Protein AF-A0A433QZR4-F1 (afdb_monomer_lite)

pLDDT: mean 71.58, std 16.4, range [35.5, 96.38]

Sequence (355 aa):
MENLYCKAHRLQKEVLQNPQLTHIELLRKLEPYVAKSYGQVLNQRLTLKDRFCTVTNDLYRRRNTSVPISSINTKEMLRILKVDIYPFIADHNRQHALERFQVLRRNIQAENEALVRRLHGEWVLNKRWDMSIQTPEVEKKLLKDLFSDELPHTSLEFINSRYLTREHFNTLAFQGRRHHLTSVDLHGAQAFNNSGFKALHKACGIALEYLSCCPQLTLVANVKKSSWIKSAASLKVTPSQEIQLHAPLLERLDLPDCPILRHLQLDTARLIEVILTNDSGLNTLDIALLLIQPSLKQVDLRGCDSVSPAWIHAIHLPLSSLDLSFQYIGDEGAKGCCKRSQSQQNSHLIRSAVK

Foldseek 3Di:
DVLVVVLVVVLVVVCVVCVPQDPLNSCCVRPVLLSVLLVVCVPPPDDPVVSCCSSCVVVLDDDDDPDRPDPPPPLVVCVVVPDDDVVDDDDDDCPPVVVVVVVVVVVVVVVVVVVVCVVVVNDAPPPADACPPPDPVRLVVVLVVVLVDLRAYQEAHYAQAAPQELVSLVRPSNLNRLQNHAYYANENRPRYEQSNVQSNCVRNLQRHAYDEDYQRYQCAPRQQPSQRYQEYEDHAHDLPQEHAHDHQNHQYYYHEPNCNHAYYHYNYLRHAEYHYALHCRYAQVRVLVVLVRANYAYYHHHNNARHALLCLQVRPHNHQAYEHENYAHPPNNVVSVVVVCVVDPCVPHYDYDHD

Structure (mmCIF, N/CA/C/O backbone):
data_AF-A0A433QZR4-F1
#
_entry.id   AF-A0A433QZR4-F1
#
loop_
_atom_site.group_PDB
_atom_site.id
_atom_site.type_symbol
_atom_site.label_atom_id
_atom_site.label_alt_id
_atom_site.label_comp_id
_atom_site.label_asym_id
_atom_site.label_entity_id
_atom_site.label_seq_id
_atom_site.pdbx_PDB_ins_code
_atom_site.Cartn_x
_atom_site.Cartn_y
_atom_site.Cartn_z
_atom_site.occupancy
_atom_site.B_iso_or_equiv
_atom_site.auth_seq_id
_atom_site.auth_comp_id
_atom_site.auth_asym_id
_atom_site.auth_atom_id
_atom_site.pdbx_PDB_model_num
ATOM 1 N N . MET A 1 1 ? -7.423 -15.116 26.746 1.00 39.69 1 MET A N 1
ATOM 2 C CA . MET A 1 1 ? -7.392 -14.017 25.753 1.00 39.69 1 MET A CA 1
ATOM 3 C C . MET A 1 1 ? -7.680 -14.542 24.351 1.00 39.69 1 MET A C 1
ATOM 5 O O . MET A 1 1 ? -8.648 -14.097 23.758 1.00 39.69 1 MET A O 1
ATOM 9 N N . GLU A 1 2 ? -6.948 -15.547 23.869 1.00 35.50 2 GLU A N 1
ATOM 10 C CA . GLU A 1 2 ? -7.119 -16.137 22.526 1.00 35.50 2 GLU A CA 1
ATOM 11 C C . GLU A 1 2 ? -8.546 -16.638 22.225 1.00 35.50 2 GLU A C 1
ATOM 13 O O . GLU A 1 2 ? -9.138 -16.265 21.221 1.00 35.50 2 GLU A O 1
ATOM 18 N N . ASN A 1 3 ? -9.174 -17.358 23.160 1.00 46.91 3 ASN A N 1
ATOM 19 C CA . ASN A 1 3 ? -10.559 -17.832 23.005 1.00 46.91 3 ASN A CA 1
ATOM 20 C C . ASN A 1 3 ? -11.582 -16.676 22.869 1.00 46.91 3 ASN A C 1
ATOM 22 O O . ASN A 1 3 ? -12.533 -16.753 22.097 1.00 46.91 3 ASN A O 1
ATOM 26 N N . LEU A 1 4 ? -11.356 -15.566 23.579 1.00 48.31 4 LEU A N 1
ATOM 27 C CA . LEU A 1 4 ? -12.188 -14.359 23.490 1.00 48.31 4 LEU A CA 1
ATOM 28 C C . LEU A 1 4 ? -12.024 -13.668 22.131 1.00 48.31 4 LEU A C 1
ATOM 30 O O . LEU A 1 4 ? -13.018 -13.274 21.528 1.00 48.31 4 LEU A O 1
ATOM 34 N N . TYR A 1 5 ? -10.793 -13.591 21.625 1.00 47.12 5 TYR A N 1
ATOM 35 C CA . TYR A 1 5 ? -10.501 -13.056 20.297 1.00 47.12 5 TYR A CA 1
ATOM 36 C C . TYR A 1 5 ? -11.131 -13.908 19.184 1.00 47.12 5 TYR A C 1
ATOM 38 O O . TYR A 1 5 ? -11.815 -13.376 18.315 1.00 47.12 5 TYR A O 1
ATOM 46 N N . CYS A 1 6 ? -11.011 -15.240 19.250 1.00 53.19 6 CYS A N 1
ATOM 47 C CA . CYS A 1 6 ? -11.650 -16.141 18.287 1.00 53.19 6 CYS A CA 1
ATOM 48 C C . CYS A 1 6 ? -13.181 -16.013 18.289 1.00 53.19 6 CYS A C 1
ATOM 50 O O . CYS A 1 6 ? -13.803 -16.053 17.226 1.00 53.19 6 CYS A O 1
ATOM 52 N N . LYS A 1 7 ? -13.796 -15.838 19.467 1.00 60.03 7 LYS A N 1
ATOM 53 C CA . LYS A 1 7 ? -15.242 -15.597 19.592 1.00 60.03 7 LYS A CA 1
ATOM 54 C C . LYS A 1 7 ? -15.646 -14.247 19.003 1.00 60.03 7 LYS A C 1
ATOM 56 O O . LYS A 1 7 ? -16.618 -14.199 18.256 1.00 60.03 7 LYS A O 1
ATOM 61 N N . ALA A 1 8 ? -14.882 -13.187 19.269 1.00 57.84 8 ALA A N 1
ATOM 62 C CA . ALA A 1 8 ? -15.119 -11.861 18.697 1.00 57.84 8 ALA A CA 1
ATOM 63 C C . ALA A 1 8 ? -14.996 -11.866 17.163 1.00 57.84 8 ALA A C 1
ATOM 65 O O . ALA A 1 8 ? -15.879 -11.367 16.471 1.00 57.84 8 ALA A O 1
ATOM 66 N N . HIS A 1 9 ? -13.965 -12.519 16.624 1.00 58.84 9 HIS A N 1
ATOM 67 C CA . HIS A 1 9 ? -13.762 -12.655 15.181 1.00 58.84 9 HIS A CA 1
ATOM 68 C C . HIS A 1 9 ? -14.876 -13.481 14.507 1.00 58.84 9 HIS A C 1
ATOM 70 O O . HIS A 1 9 ? -15.359 -13.130 13.431 1.00 58.84 9 HIS A O 1
ATOM 76 N N . ARG A 1 10 ? -15.339 -14.572 15.141 1.00 66.94 10 ARG A N 1
ATOM 77 C CA . ARG A 1 10 ? -16.503 -15.341 14.655 1.00 66.94 10 ARG A CA 1
ATOM 78 C C . ARG A 1 10 ? -17.786 -14.510 14.676 1.00 66.94 10 ARG A C 1
ATOM 80 O O . ARG A 1 10 ? -18.541 -14.566 13.713 1.00 66.94 10 ARG A O 1
ATOM 87 N N . LEU A 1 11 ? -18.004 -13.727 15.734 1.00 70.19 11 LEU A N 1
ATOM 88 C CA . LEU A 1 11 ? -19.156 -12.833 15.860 1.00 70.19 11 LEU A CA 1
ATOM 89 C C . LEU A 1 11 ? -19.155 -11.769 14.754 1.00 70.19 11 LEU A C 1
ATOM 91 O O . LEU A 1 11 ? -20.170 -11.584 14.092 1.00 70.19 11 LEU A O 1
ATOM 95 N N . GLN A 1 12 ? -18.007 -11.139 14.492 1.00 65.25 12 GLN A N 1
ATOM 96 C CA . GLN A 1 12 ? -17.860 -10.160 13.414 1.00 65.25 12 GLN A CA 1
ATOM 97 C C . GLN A 1 12 ? -18.183 -10.768 12.042 1.00 65.25 12 GLN A C 1
ATOM 99 O O . GLN A 1 12 ? -18.947 -10.188 11.275 1.00 65.25 12 GLN A O 1
ATOM 104 N N . LYS A 1 13 ? -17.650 -11.961 11.745 1.00 68.94 13 LYS A N 1
ATOM 105 C CA . LYS A 1 13 ? -17.903 -12.656 10.475 1.00 68.94 13 LYS A CA 1
ATOM 106 C C . LYS A 1 13 ? -19.386 -12.994 10.282 1.00 68.94 13 LYS A C 1
ATOM 108 O O . LYS A 1 13 ? -19.915 -12.807 9.193 1.00 68.94 13 LYS A O 1
ATOM 113 N N . GLU A 1 14 ? -20.050 -13.467 11.333 1.00 68.06 14 GLU A N 1
ATOM 114 C CA . GLU A 1 14 ? -21.457 -13.878 11.277 1.00 68.06 14 GLU A CA 1
ATOM 115 C C . GLU A 1 14 ? -22.423 -12.706 11.089 1.00 68.06 14 GLU A C 1
ATOM 117 O O . GLU A 1 14 ? -23.360 -12.810 10.300 1.00 68.06 14 GLU A O 1
ATOM 122 N N . VAL A 1 15 ? -22.164 -11.576 11.752 1.00 66.88 15 VAL A N 1
ATOM 123 C CA . VAL A 1 15 ? -22.973 -10.355 11.603 1.00 66.88 15 VAL A CA 1
ATOM 124 C C . VAL A 1 15 ? -22.822 -9.753 10.203 1.00 66.88 15 VAL A C 1
ATOM 126 O O . VAL A 1 15 ? -23.806 -9.304 9.622 1.00 66.88 15 VAL A O 1
ATOM 129 N N . LEU A 1 16 ? -21.615 -9.785 9.627 1.00 65.06 16 LEU A N 1
ATOM 130 C CA . LEU A 1 16 ? -21.366 -9.275 8.273 1.00 65.06 16 LEU A CA 1
ATOM 131 C C . LEU A 1 16 ? -22.012 -10.139 7.181 1.00 65.06 16 LEU A C 1
ATOM 133 O O . LEU A 1 16 ? -22.437 -9.613 6.157 1.00 65.06 16 LEU A O 1
ATOM 137 N N . GLN A 1 17 ? -22.077 -11.456 7.382 1.00 67.50 17 GLN A N 1
ATOM 138 C CA . GLN A 1 17 ? -22.638 -12.385 6.395 1.00 67.50 17 GLN A CA 1
ATOM 139 C C . GLN A 1 17 ? -24.165 -12.495 6.473 1.00 67.50 17 GLN A C 1
ATOM 141 O O . GLN A 1 17 ? -24.794 -12.855 5.483 1.00 67.50 17 GLN A O 1
ATOM 146 N N . ASN A 1 18 ? -24.762 -12.188 7.628 1.00 70.94 18 ASN A N 1
ATOM 147 C CA . ASN A 1 18 ? -26.192 -12.354 7.870 1.00 70.94 18 ASN A CA 1
ATOM 148 C C . ASN A 1 18 ? -26.765 -11.120 8.597 1.00 70.94 18 ASN A C 1
ATOM 150 O O . ASN A 1 18 ? -26.924 -11.138 9.817 1.00 70.94 18 ASN A O 1
ATOM 154 N N . PRO A 1 19 ? -27.121 -10.044 7.877 1.00 69.38 19 PRO A N 1
ATOM 155 C CA . PRO A 1 19 ? -27.587 -8.798 8.497 1.00 69.38 19 PRO A CA 1
ATOM 156 C C . PRO A 1 19 ? -28.944 -8.919 9.214 1.00 69.38 19 PRO A C 1
ATOM 158 O O . PRO A 1 19 ? -29.282 -8.068 10.028 1.00 69.38 19 PRO A O 1
ATOM 161 N N . GLN A 1 20 ? -29.716 -9.976 8.942 1.00 69.19 20 GLN A N 1
ATOM 162 C CA . GLN A 1 20 ? -31.015 -10.254 9.575 1.00 69.19 20 GLN A CA 1
ATOM 163 C C . GLN A 1 20 ? -30.912 -11.174 10.803 1.00 69.19 20 GLN A C 1
ATOM 165 O O . GLN A 1 20 ? -31.926 -11.609 11.346 1.00 69.19 20 GLN A O 1
ATOM 170 N N . LEU A 1 21 ? -29.694 -11.520 11.227 1.00 70.31 21 LEU A N 1
ATOM 171 C CA . LEU A 1 21 ? -29.474 -12.510 12.272 1.00 70.31 21 LEU A CA 1
ATOM 172 C C . LEU A 1 21 ? -29.866 -11.934 13.638 1.00 70.31 21 LEU A C 1
ATOM 174 O O . LEU A 1 21 ? -29.342 -10.914 14.091 1.00 70.31 21 LEU A O 1
ATOM 178 N N . THR A 1 22 ? -30.802 -12.592 14.314 1.00 69.56 22 THR A N 1
ATOM 179 C CA . THR A 1 22 ? -31.279 -12.145 15.622 1.00 69.56 22 THR A CA 1
ATOM 180 C C . THR A 1 22 ? -30.209 -12.355 16.696 1.00 69.56 22 THR A C 1
ATOM 182 O O . THR A 1 22 ? -29.358 -13.245 16.615 1.00 69.56 22 THR A O 1
ATOM 185 N N . HIS A 1 23 ? -30.281 -11.575 17.776 1.00 63.75 23 HIS A N 1
ATOM 186 C CA . HIS A 1 23 ? -29.367 -11.696 18.916 1.00 63.75 23 HIS A CA 1
ATOM 187 C C . HIS A 1 23 ? -29.334 -13.118 19.522 1.00 63.75 23 HIS A C 1
ATOM 189 O O . HIS A 1 23 ? -28.293 -13.543 20.024 1.00 63.75 23 HIS A O 1
ATOM 195 N N . ILE A 1 24 ? -30.428 -13.889 19.432 1.00 68.69 24 ILE A N 1
ATOM 196 C CA . ILE A 1 24 ? -30.485 -15.283 19.906 1.00 68.69 24 ILE A CA 1
ATOM 197 C C . ILE A 1 24 ? -29.873 -16.280 18.930 1.00 68.69 24 ILE A C 1
ATOM 199 O O . ILE A 1 24 ? -29.241 -17.240 19.368 1.00 68.69 24 ILE A O 1
ATOM 203 N N . GLU A 1 25 ? -30.009 -16.064 17.626 1.00 70.56 25 GLU A N 1
ATOM 204 C CA . GLU A 1 25 ? -29.327 -16.885 16.623 1.00 70.56 25 GLU A CA 1
ATOM 205 C C . GLU A 1 25 ? -27.816 -16.677 16.697 1.00 70.56 25 GLU A C 1
ATOM 207 O O . GLU A 1 25 ? -27.055 -17.644 16.632 1.00 70.56 25 GLU A O 1
ATOM 212 N N . LEU A 1 26 ? -27.383 -15.438 16.947 1.00 71.06 26 LEU A N 1
ATOM 213 C CA . LEU A 1 26 ? -25.977 -15.105 17.155 1.00 71.06 26 LEU A CA 1
ATOM 214 C C . LEU A 1 26 ? -25.437 -15.797 18.409 1.00 71.06 26 LEU A C 1
ATOM 216 O O . LEU A 1 26 ? -24.395 -16.454 18.369 1.00 71.06 26 LEU A O 1
ATOM 220 N N . LEU A 1 27 ? -26.186 -15.717 19.512 1.00 67.62 27 LEU A N 1
ATOM 221 C CA . LEU A 1 27 ? -25.847 -16.407 20.752 1.00 67.62 27 LEU A CA 1
ATOM 222 C C . LEU A 1 27 ? -25.805 -17.929 20.552 1.00 67.62 27 LEU A C 1
ATOM 224 O O . LEU A 1 27 ? -24.908 -18.580 21.077 1.00 67.62 27 LEU A O 1
ATOM 228 N N . ARG A 1 28 ? -26.717 -18.504 19.755 1.00 73.94 28 ARG A N 1
ATOM 229 C CA . ARG A 1 28 ? -26.755 -19.946 19.450 1.00 73.94 28 ARG A CA 1
ATOM 230 C C . ARG A 1 28 ? -25.524 -20.412 18.682 1.00 73.94 28 ARG A C 1
ATOM 232 O O . ARG A 1 28 ? -25.075 -21.530 18.914 1.00 73.94 28 ARG A O 1
ATOM 239 N N . LYS A 1 29 ? -24.963 -19.569 17.812 1.00 69.81 29 LYS A N 1
ATOM 240 C CA . LYS A 1 29 ? -23.727 -19.872 17.076 1.00 69.81 29 LYS A CA 1
ATOM 241 C C . LYS A 1 29 ? -22.467 -19.763 17.940 1.00 69.81 29 LYS A C 1
ATOM 243 O O . LYS A 1 29 ? -21.516 -20.509 17.720 1.00 69.81 29 LYS A O 1
ATOM 248 N N . LEU A 1 30 ? -22.443 -18.846 18.907 1.00 68.62 30 LEU A N 1
ATOM 249 C CA . LEU A 1 30 ? -21.251 -18.570 19.721 1.00 68.62 30 LEU A CA 1
ATOM 250 C C . LEU A 1 30 ? -21.196 -19.386 21.011 1.00 68.62 30 LEU A C 1
ATOM 252 O O . LEU A 1 30 ? -20.129 -19.861 21.391 1.00 68.62 30 LEU A O 1
ATOM 256 N N . GLU A 1 31 ? -22.340 -19.541 21.670 1.00 72.06 31 GLU A N 1
ATOM 257 C CA . GLU A 1 31 ? -22.499 -20.209 22.960 1.00 72.06 31 GLU A CA 1
ATOM 258 C C . GLU A 1 31 ? -23.809 -21.024 22.959 1.00 72.06 31 GLU A C 1
ATOM 260 O O . GLU A 1 31 ? -24.793 -20.632 23.598 1.00 72.06 31 GLU A O 1
ATOM 265 N N . PRO A 1 32 ? -23.858 -22.174 22.253 1.00 72.75 32 PRO A N 1
ATOM 266 C CA . PRO A 1 32 ? -25.089 -22.945 22.044 1.00 72.75 32 PRO A CA 1
ATOM 267 C C . PRO A 1 32 ? -25.812 -23.310 23.347 1.00 72.75 32 PRO A C 1
ATOM 269 O O . PRO A 1 32 ? -27.042 -23.280 23.421 1.00 72.75 32 PRO A O 1
ATOM 272 N N . TYR A 1 33 ? -25.039 -23.613 24.393 1.00 66.62 33 TYR A N 1
ATOM 273 C CA . TYR A 1 33 ? -25.551 -23.955 25.719 1.00 66.62 33 TYR A CA 1
ATOM 274 C C . TYR A 1 33 ? -26.235 -22.767 26.401 1.00 66.62 33 TYR A C 1
ATOM 276 O O . TYR A 1 33 ? -27.333 -22.913 26.932 1.00 66.62 33 TYR A O 1
ATOM 284 N N . VAL A 1 34 ? -25.632 -21.578 26.327 1.00 69.38 34 VAL A N 1
ATOM 285 C CA . VAL A 1 34 ? -26.198 -20.348 26.900 1.00 69.38 34 VAL A CA 1
ATOM 286 C C . VAL A 1 34 ? -27.436 -19.921 26.114 1.00 69.38 34 VAL A C 1
ATOM 288 O O . VAL A 1 34 ? -28.445 -19.547 26.706 1.00 69.38 34 VAL A O 1
ATOM 291 N N . ALA A 1 35 ? -27.403 -20.048 24.786 1.00 73.19 35 ALA A N 1
ATOM 292 C CA . ALA A 1 35 ? -28.532 -19.734 23.917 1.00 73.19 35 ALA A CA 1
ATOM 293 C C . ALA A 1 35 ? -29.752 -20.620 24.172 1.00 73.19 35 ALA A C 1
ATOM 295 O O . ALA A 1 35 ? -30.881 -20.138 24.105 1.00 73.19 35 ALA A O 1
ATOM 296 N N . LYS A 1 36 ? -29.540 -21.907 24.476 1.00 75.69 36 LYS A N 1
ATOM 297 C CA . LYS A 1 36 ? -30.620 -22.829 24.840 1.00 75.69 36 LYS A CA 1
ATOM 298 C C . LYS A 1 36 ? -31.345 -22.346 26.097 1.00 75.69 36 LYS A C 1
ATOM 300 O O . LYS A 1 36 ? -32.569 -22.246 26.080 1.00 75.69 36 LYS A O 1
ATOM 305 N N . SER A 1 37 ? -30.598 -21.984 27.138 1.00 72.25 37 SER A N 1
ATOM 306 C CA . SER A 1 37 ? -31.164 -21.461 28.385 1.00 72.25 37 SER A CA 1
ATOM 307 C C . SER A 1 37 ? -31.827 -20.091 28.191 1.00 72.25 37 SER A C 1
ATOM 309 O O . SER A 1 37 ? -32.934 -19.866 28.671 1.00 72.25 37 SER A O 1
ATOM 311 N N . TYR A 1 38 ? -31.214 -19.190 27.414 1.00 73.62 38 TYR A N 1
ATOM 312 C CA . TYR A 1 38 ? -31.813 -17.893 27.074 1.00 73.62 38 TYR A CA 1
ATOM 313 C C . TYR A 1 38 ? -33.095 -18.020 26.247 1.00 73.62 38 TYR A C 1
ATOM 315 O O . TYR A 1 38 ? -34.045 -17.273 26.473 1.00 73.62 38 TYR A O 1
ATOM 323 N N . GLY A 1 39 ? -33.157 -18.983 25.327 1.00 75.38 39 GLY A N 1
ATOM 324 C CA . GLY A 1 39 ? -34.346 -19.251 24.521 1.00 75.38 39 GLY A CA 1
ATOM 325 C C . GLY A 1 39 ? -35.562 -19.653 25.361 1.00 75.38 39 GLY A C 1
ATOM 326 O O . GLY A 1 39 ? -36.680 -19.277 25.026 1.00 75.38 39 GLY A O 1
ATOM 327 N N . GLN A 1 40 ? -35.351 -20.348 26.483 1.00 77.69 40 GLN A N 1
ATOM 328 C CA . GLN A 1 40 ? -36.427 -20.783 27.386 1.00 77.69 40 GLN A CA 1
ATOM 329 C C . GLN A 1 40 ? -37.073 -19.624 28.158 1.00 77.69 40 GLN A C 1
ATOM 331 O O . GLN A 1 40 ? -38.254 -19.692 28.503 1.00 77.69 40 GLN A O 1
ATOM 336 N N . VAL A 1 41 ? -36.316 -18.553 28.414 1.00 76.25 41 VAL A N 1
ATOM 337 C CA . VAL A 1 41 ? -36.791 -17.380 29.166 1.00 76.25 41 VAL A CA 1
ATOM 338 C C . VAL A 1 41 ? -37.155 -16.195 28.273 1.00 76.25 41 VAL A C 1
ATOM 340 O O . VAL A 1 41 ? -37.710 -15.214 28.760 1.00 76.25 41 VAL A O 1
ATOM 343 N N . LEU A 1 42 ? -36.864 -16.258 26.968 1.00 72.31 42 LEU A N 1
ATOM 344 C CA . LEU A 1 42 ? -36.985 -15.109 26.066 1.00 72.31 42 LEU A CA 1
ATOM 345 C C . LEU A 1 42 ? -38.421 -14.593 25.925 1.00 72.31 42 LEU A C 1
ATOM 347 O O . LEU A 1 42 ? -38.628 -13.382 25.895 1.00 72.31 42 LEU A O 1
ATOM 351 N N . ASN A 1 43 ? -39.383 -15.518 25.882 1.00 70.19 43 ASN A N 1
ATOM 352 C CA . ASN A 1 43 ? -40.811 -15.236 25.709 1.00 70.19 43 ASN A CA 1
ATOM 353 C C . ASN A 1 43 ? -41.535 -14.969 27.037 1.00 70.19 43 ASN A C 1
ATOM 355 O O . ASN A 1 43 ? -42.735 -14.699 27.051 1.00 70.19 43 ASN A O 1
ATOM 359 N N . GLN A 1 44 ? -40.827 -15.058 28.164 1.00 78.50 44 GLN A N 1
ATOM 360 C CA . GLN A 1 44 ? -41.394 -14.756 29.471 1.00 78.50 44 GLN A CA 1
ATOM 361 C C . GLN A 1 44 ? -41.438 -13.233 29.656 1.00 78.50 44 GLN A C 1
ATOM 363 O O . GLN A 1 44 ? -40.525 -12.521 29.229 1.00 78.50 44 GLN A O 1
ATOM 368 N N . ARG A 1 45 ? -42.479 -12.712 30.322 1.00 77.31 45 ARG A N 1
ATOM 369 C CA . ARG A 1 45 ? -42.606 -11.283 30.685 1.00 77.31 45 ARG A CA 1
ATOM 370 C C . ARG A 1 45 ? -41.659 -10.902 31.835 1.00 77.31 45 ARG A C 1
ATOM 372 O O . ARG A 1 45 ? -42.071 -10.337 32.839 1.00 77.31 45 ARG A O 1
ATOM 379 N N . LEU A 1 46 ? -40.387 -11.251 31.694 1.00 72.69 46 LEU A N 1
ATOM 380 C CA . LEU A 1 46 ? -39.325 -10.962 32.644 1.00 72.69 46 LEU A CA 1
ATOM 381 C C . LEU A 1 46 ? -38.535 -9.739 32.184 1.00 72.69 46 LEU A C 1
ATOM 383 O O . LEU A 1 46 ? -38.306 -9.528 30.982 1.00 72.69 46 LEU A O 1
ATOM 387 N N . THR A 1 47 ? -38.056 -8.950 33.144 1.00 69.56 47 THR A N 1
ATOM 388 C CA . THR A 1 47 ? -37.107 -7.881 32.833 1.00 69.56 47 THR A CA 1
ATOM 389 C C . THR A 1 47 ? -35.812 -8.480 32.272 1.00 69.56 47 THR A C 1
ATOM 391 O O . THR A 1 47 ? -35.512 -9.665 32.443 1.00 69.56 47 THR A O 1
ATOM 394 N N . LEU A 1 48 ? -35.025 -7.666 31.570 1.00 55.66 48 LEU A N 1
ATOM 395 C CA . LEU A 1 48 ? -33.724 -8.078 31.026 1.00 55.66 48 LEU A CA 1
ATOM 396 C C . LEU A 1 48 ? -32.795 -8.621 32.129 1.00 55.66 48 LEU A C 1
ATOM 398 O O . LEU A 1 48 ? -32.093 -9.614 31.930 1.00 55.66 48 LEU A O 1
ATOM 402 N N . LYS A 1 49 ? -32.865 -8.002 33.314 1.00 57.31 49 LYS A N 1
ATOM 403 C CA . LYS A 1 49 ? -32.145 -8.407 34.522 1.00 57.31 49 LYS A CA 1
ATOM 404 C C . LYS A 1 49 ? -32.605 -9.776 35.024 1.00 57.31 49 LYS A C 1
ATOM 406 O O . LYS A 1 49 ? -31.766 -10.640 35.257 1.00 57.31 49 LYS A O 1
ATOM 411 N N . ASP A 1 50 ? -33.912 -9.999 35.135 1.00 65.62 50 ASP A N 1
ATOM 412 C CA . ASP A 1 50 ? -34.450 -11.262 35.658 1.00 65.62 50 ASP A CA 1
ATOM 413 C C . ASP A 1 50 ? -34.172 -12.434 34.714 1.00 65.62 50 ASP A C 1
ATOM 415 O O . ASP A 1 50 ? -33.839 -13.528 35.170 1.00 65.62 50 ASP A O 1
ATOM 419 N N . ARG A 1 51 ? -34.205 -12.201 33.394 1.00 67.94 51 ARG A N 1
ATOM 420 C CA . ARG A 1 51 ? -33.791 -13.201 32.396 1.00 67.94 51 ARG A CA 1
ATOM 421 C C . ARG A 1 51 ? -32.323 -13.578 32.553 1.00 67.94 51 ARG A C 1
ATOM 423 O O . ARG A 1 51 ? -32.002 -14.763 32.580 1.00 67.94 51 ARG A O 1
ATOM 430 N N . PHE A 1 52 ? -31.445 -12.583 32.701 1.00 65.12 52 PHE A N 1
ATOM 431 C CA . PHE A 1 52 ? -30.021 -12.820 32.936 1.00 65.12 52 PHE A CA 1
ATOM 432 C C . PHE A 1 52 ? -29.797 -13.621 34.221 1.00 65.12 52 PHE A C 1
ATOM 434 O O . PHE A 1 52 ? -29.136 -14.655 34.175 1.00 65.12 52 PHE A O 1
ATOM 441 N N . CYS A 1 53 ? -30.388 -13.210 35.346 1.00 65.31 53 CYS A N 1
ATOM 442 C CA . CYS A 1 53 ? -30.272 -13.926 36.619 1.00 65.31 53 CYS A CA 1
ATOM 443 C C . CYS A 1 53 ? -30.792 -15.367 36.525 1.00 65.31 53 CYS A C 1
ATOM 445 O O . CYS A 1 53 ? -30.134 -16.283 37.003 1.00 65.31 53 CYS A O 1
ATOM 447 N N . THR A 1 54 ? -31.930 -15.584 35.861 1.00 70.50 54 THR A N 1
ATOM 448 C CA . THR A 1 54 ? -32.531 -16.919 35.698 1.00 70.50 54 THR A CA 1
ATOM 449 C C . THR A 1 54 ? -31.621 -17.861 34.909 1.00 70.50 54 THR A C 1
ATOM 451 O O . THR A 1 54 ? -31.420 -19.000 35.313 1.00 70.50 54 THR A O 1
ATOM 454 N N . VAL A 1 55 ? -31.019 -17.387 33.815 1.00 69.50 55 VAL A N 1
ATOM 455 C CA . VAL A 1 55 ? -30.147 -18.219 32.968 1.00 69.50 55 VAL A CA 1
ATOM 456 C C . VAL A 1 55 ? -28.782 -18.463 33.609 1.00 69.50 55 VAL A C 1
ATOM 458 O O . VAL A 1 55 ? -28.199 -19.536 33.466 1.00 69.50 55 VAL A O 1
ATOM 461 N N . THR A 1 56 ? -28.246 -17.460 34.300 1.00 64.06 56 THR A N 1
ATOM 462 C CA . THR A 1 56 ? -26.884 -17.502 34.845 1.00 64.06 56 THR A CA 1
ATOM 463 C C . THR A 1 56 ? -26.803 -18.143 36.227 1.00 64.06 56 THR A C 1
ATOM 465 O O . THR A 1 56 ? -25.743 -18.661 36.577 1.00 64.06 56 THR A O 1
ATOM 468 N N . ASN A 1 57 ? -27.903 -18.179 36.988 1.00 64.25 57 ASN A N 1
ATOM 469 C CA . ASN A 1 57 ? -27.925 -18.738 38.342 1.00 64.25 57 ASN A CA 1
ATOM 470 C C . ASN A 1 57 ? -27.392 -20.173 38.403 1.00 64.25 57 ASN A C 1
ATOM 472 O O . ASN A 1 57 ? -26.614 -20.487 39.302 1.00 64.25 57 ASN A O 1
ATOM 476 N N . ASP A 1 58 ? -27.746 -21.014 37.430 1.00 55.09 58 ASP A N 1
ATOM 477 C CA . ASP A 1 58 ? -27.304 -22.412 37.387 1.00 55.09 58 ASP A CA 1
ATOM 478 C C . ASP A 1 58 ? -25.954 -22.596 36.676 1.00 55.09 58 ASP A C 1
ATOM 480 O O . ASP A 1 58 ? -25.232 -23.549 36.962 1.00 55.09 58 ASP A O 1
ATOM 484 N N . LEU A 1 59 ? -25.564 -21.664 35.798 1.00 51.75 59 LEU A N 1
ATOM 485 C CA . LEU A 1 59 ? -24.274 -21.696 35.093 1.00 51.75 59 LEU A CA 1
ATOM 486 C C . LEU A 1 59 ? -23.088 -21.363 36.011 1.00 51.75 59 LEU A C 1
ATOM 488 O O . LEU A 1 59 ? -21.971 -21.815 35.758 1.00 51.75 59 LEU A O 1
ATOM 492 N N . TYR A 1 60 ? -23.321 -20.592 37.078 1.00 47.94 60 TYR A N 1
ATOM 493 C CA . TYR A 1 60 ? -22.282 -20.173 38.029 1.00 47.94 60 TYR A CA 1
ATOM 494 C C . TYR A 1 60 ? -22.408 -20.821 39.418 1.00 47.94 60 TYR A C 1
ATOM 496 O O . TYR A 1 60 ? -21.574 -20.568 40.291 1.00 47.94 60 TYR A O 1
ATOM 504 N N . ARG A 1 61 ? -23.395 -21.702 39.642 1.00 42.62 61 ARG A N 1
ATOM 505 C CA . ARG A 1 61 ? -23.500 -22.491 40.879 1.00 42.62 61 ARG A CA 1
ATOM 506 C C . ARG A 1 61 ? -22.602 -23.727 40.800 1.00 42.62 61 ARG A C 1
ATOM 508 O O . ARG A 1 61 ? -22.917 -24.706 40.128 1.00 42.62 61 ARG A O 1
ATOM 515 N N . ARG A 1 62 ? -21.480 -23.727 41.529 1.00 45.31 62 ARG A N 1
ATOM 516 C CA . ARG A 1 62 ? -20.696 -24.955 41.753 1.00 45.31 62 ARG A CA 1
ATOM 517 C C . ARG A 1 62 ? -21.437 -25.894 42.711 1.00 45.31 62 ARG A C 1
ATOM 519 O O . ARG A 1 62 ? -21.848 -25.477 43.791 1.00 45.31 62 ARG A O 1
ATOM 526 N N . ARG A 1 63 ? -21.496 -27.185 42.361 1.00 44.81 63 ARG A N 1
ATOM 527 C CA . ARG A 1 63 ? -21.650 -28.280 43.333 1.00 44.81 63 ARG A CA 1
ATOM 528 C C . ARG A 1 63 ? -20.373 -28.334 44.194 1.00 44.81 63 ARG A C 1
ATOM 530 O O . ARG A 1 63 ? -19.304 -28.627 43.674 1.00 44.81 63 ARG A O 1
ATOM 537 N N . ASN A 1 64 ? -20.494 -28.006 45.480 1.00 44.34 64 ASN A N 1
ATOM 538 C CA . ASN A 1 64 ? -19.610 -28.388 46.595 1.00 44.34 64 ASN A CA 1
ATOM 539 C C . ASN A 1 64 ? -18.077 -28.293 46.421 1.00 44.34 64 ASN A C 1
ATOM 541 O O . ASN A 1 64 ? -17.387 -29.300 46.528 1.00 44.34 64 ASN A O 1
ATOM 545 N N . THR A 1 65 ? -17.512 -27.086 46.313 1.00 42.44 65 THR A N 1
ATOM 546 C CA . THR A 1 65 ? -16.126 -26.832 46.777 1.00 42.44 65 THR A CA 1
ATOM 547 C C . THR A 1 65 ? -16.017 -25.407 47.316 1.00 42.44 65 THR A C 1
ATOM 549 O O . THR A 1 65 ? -16.444 -24.471 46.642 1.00 42.44 65 THR A O 1
ATOM 552 N N . SER A 1 66 ? -15.429 -25.258 48.498 1.00 45.88 66 SER A N 1
ATOM 553 C CA . SER A 1 66 ? -15.344 -24.081 49.378 1.00 45.88 66 SER A CA 1
ATOM 554 C C . SER A 1 66 ? -14.480 -22.903 48.883 1.00 45.88 66 SER A C 1
ATOM 556 O O . SER A 1 66 ? -13.853 -22.214 49.682 1.00 45.88 66 SER A O 1
ATOM 558 N N . VAL A 1 67 ? -14.473 -22.605 47.582 1.00 46.34 67 VAL A N 1
ATOM 559 C CA . VAL A 1 67 ? -13.850 -21.381 47.047 1.00 46.34 67 VAL A CA 1
ATOM 560 C C . VAL A 1 67 ? -14.876 -20.639 46.186 1.00 46.34 67 VAL A C 1
ATOM 562 O O . VAL A 1 67 ? -15.322 -21.195 45.177 1.00 46.34 67 VAL A O 1
ATOM 565 N N . PRO A 1 6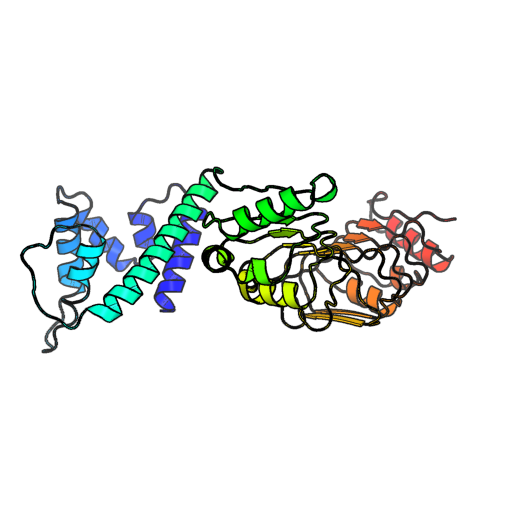8 ? -15.282 -19.405 46.547 1.00 37.81 68 PRO A N 1
ATOM 566 C CA . PRO A 1 68 ? -16.242 -18.642 45.765 1.00 37.81 68 PRO A CA 1
ATOM 567 C C . PRO A 1 68 ? -15.583 -18.175 44.464 1.00 37.81 68 PRO A C 1
ATOM 569 O O . PRO A 1 68 ? -14.826 -17.207 44.433 1.00 37.81 68 PRO A O 1
ATOM 572 N N . ILE A 1 69 ? -15.885 -18.856 43.360 1.00 38.88 69 ILE A N 1
ATOM 573 C CA . ILE A 1 69 ? -15.587 -18.330 42.031 1.00 38.88 69 ILE A CA 1
ATOM 574 C C . ILE A 1 69 ? -16.644 -17.268 41.713 1.00 38.88 69 ILE A C 1
ATOM 576 O O . ILE A 1 69 ? -17.802 -17.571 41.451 1.00 38.88 69 ILE A O 1
ATOM 580 N N . SER A 1 70 ? -16.185 -16.015 41.687 1.00 41.56 70 SER A N 1
ATOM 581 C CA . SER A 1 70 ? -16.751 -14.921 40.892 1.00 41.56 70 SER A CA 1
ATOM 582 C C . SER A 1 70 ? -18.101 -14.314 41.336 1.00 41.56 70 SER A C 1
ATOM 584 O O . SER A 1 70 ? -19.045 -14.214 40.556 1.00 41.56 70 SER A O 1
ATOM 586 N N . SER A 1 71 ? -18.134 -13.691 42.515 1.00 39.06 71 SER A N 1
ATOM 587 C CA . SER A 1 71 ? -18.888 -12.427 42.689 1.00 39.06 71 SER A CA 1
ATOM 588 C C . SER A 1 71 ? -18.177 -11.229 42.024 1.00 39.06 71 SER A C 1
ATOM 590 O O . SER A 1 71 ? -18.767 -10.163 41.846 1.00 39.06 71 SER A O 1
ATOM 592 N N . ILE A 1 72 ? -16.915 -11.434 41.625 1.00 43.31 72 ILE A N 1
ATOM 593 C CA . ILE A 1 72 ? -15.997 -10.461 41.018 1.00 43.31 72 ILE A CA 1
ATOM 594 C C . ILE A 1 72 ? -16.401 -10.097 39.582 1.00 43.31 72 ILE A C 1
ATOM 596 O O . ILE A 1 72 ? -16.231 -8.951 39.187 1.00 43.31 72 ILE A O 1
ATOM 600 N N . ASN A 1 73 ? -16.960 -11.026 38.798 1.00 51.78 73 ASN A N 1
ATOM 601 C CA . ASN A 1 73 ? -17.167 -10.783 37.366 1.00 51.78 73 ASN A CA 1
ATOM 602 C C . ASN A 1 73 ? -18.581 -10.282 37.035 1.00 51.78 73 ASN A C 1
ATOM 604 O O . ASN A 1 73 ? -18.752 -9.384 36.219 1.00 51.78 73 ASN A O 1
ATOM 608 N N . THR A 1 74 ? -19.610 -10.790 37.714 1.00 42.88 74 THR A N 1
ATOM 609 C CA . THR A 1 74 ? -21.005 -10.440 37.404 1.00 42.88 74 THR A CA 1
ATOM 610 C C . THR A 1 74 ? -21.348 -9.019 37.840 1.00 42.88 74 THR A C 1
ATOM 612 O O . THR A 1 74 ? -22.016 -8.289 37.118 1.00 42.88 74 THR A O 1
ATOM 615 N N . LYS A 1 75 ? -20.854 -8.589 39.005 1.00 42.09 75 LYS A N 1
ATOM 616 C CA . LYS A 1 75 ? -21.121 -7.252 39.549 1.00 42.09 75 LYS A CA 1
ATOM 617 C C . LYS A 1 75 ? -20.449 -6.154 38.727 1.00 42.09 75 LYS A C 1
ATOM 619 O O . LYS A 1 75 ? -21.065 -5.128 38.454 1.00 42.09 75 LYS A O 1
ATOM 624 N N . GLU A 1 76 ? -19.231 -6.419 38.267 1.00 48.34 76 GLU A N 1
ATOM 625 C CA . GLU A 1 76 ? -18.474 -5.491 37.433 1.00 48.34 76 GLU A CA 1
ATOM 626 C C . GLU A 1 76 ? -18.969 -5.503 35.976 1.00 48.34 76 GLU A C 1
ATOM 628 O O . GLU A 1 76 ? -19.090 -4.438 35.374 1.00 48.34 76 GLU A O 1
ATOM 633 N N . MET A 1 77 ? -19.408 -6.656 35.440 1.00 43.19 77 MET A N 1
ATOM 634 C CA . MET A 1 77 ? -20.150 -6.725 34.167 1.00 43.19 77 MET A CA 1
ATOM 635 C C . MET A 1 77 ? -21.455 -5.928 34.215 1.00 43.19 77 MET A C 1
ATOM 637 O O . MET A 1 77 ? -21.764 -5.197 33.279 1.00 43.19 77 MET A O 1
ATOM 641 N N . LEU A 1 78 ? -22.216 -6.015 35.306 1.00 46.78 78 LEU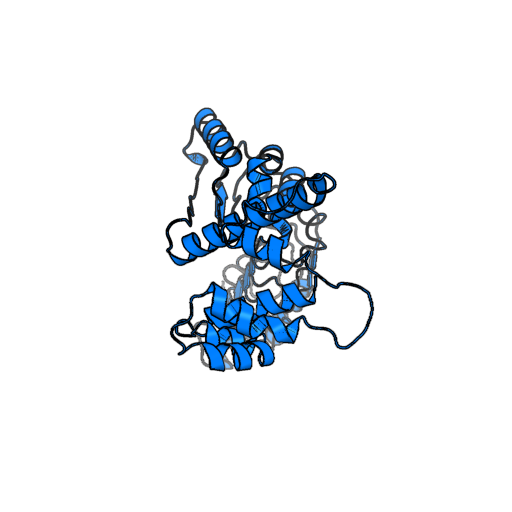 A N 1
ATOM 642 C CA . LEU A 1 78 ? -23.454 -5.246 35.468 1.00 46.78 78 LEU A CA 1
ATOM 643 C C . LEU A 1 78 ? -23.181 -3.734 35.570 1.00 46.78 78 LEU A C 1
ATOM 645 O O . LEU A 1 78 ? -23.982 -2.935 35.083 1.00 46.78 78 LEU A O 1
ATOM 649 N N . ARG A 1 79 ? -22.013 -3.345 36.101 1.00 47.41 79 ARG A N 1
ATOM 650 C CA . ARG A 1 79 ? -21.533 -1.950 36.140 1.00 47.41 79 ARG A CA 1
ATOM 651 C C . ARG A 1 79 ? -21.147 -1.444 34.753 1.00 47.41 79 ARG A C 1
ATOM 653 O O . ARG A 1 79 ? -21.451 -0.308 34.399 1.00 47.41 79 ARG A O 1
ATOM 660 N N . ILE A 1 80 ? -20.549 -2.314 33.941 1.00 45.75 80 ILE A N 1
ATOM 661 C CA . ILE A 1 80 ? -20.248 -2.077 32.523 1.00 45.75 80 ILE A CA 1
ATOM 662 C C . ILE A 1 80 ? -21.540 -1.921 31.696 1.00 45.75 80 ILE A C 1
ATOM 664 O O . ILE A 1 80 ? -21.579 -1.099 30.782 1.00 45.75 80 ILE A O 1
ATOM 668 N N . LEU A 1 81 ? -22.611 -2.638 32.056 1.00 44.38 81 LEU A N 1
ATOM 669 C CA . LEU A 1 81 ? -23.919 -2.618 31.385 1.00 44.38 81 LEU A CA 1
ATOM 670 C C . LEU A 1 81 ? -24.893 -1.531 31.892 1.00 44.38 81 LEU A C 1
ATOM 672 O O . LEU A 1 81 ? -26.037 -1.499 31.445 1.00 44.38 81 LEU A O 1
ATOM 676 N N . LYS A 1 82 ? -24.458 -0.629 32.788 1.00 49.81 82 LYS A N 1
ATOM 677 C CA . LYS A 1 82 ? -25.277 0.454 33.381 1.00 49.81 82 LYS A CA 1
ATOM 678 C C . LYS A 1 82 ? -26.524 -0.021 34.157 1.00 49.81 82 LYS A C 1
ATOM 680 O O . LYS A 1 82 ? -27.561 0.635 34.124 1.00 49.81 82 LYS A O 1
ATOM 685 N N . VAL A 1 83 ? -26.437 -1.134 34.883 1.00 47.00 83 VAL A N 1
ATOM 686 C CA . VAL A 1 83 ? -27.446 -1.502 35.897 1.00 47.00 83 VAL A CA 1
ATOM 687 C C . VAL A 1 83 ? -27.054 -0.835 37.217 1.00 47.00 83 VAL A C 1
ATOM 689 O O . VAL A 1 83 ? -25.880 -0.869 37.568 1.00 47.00 83 VAL A O 1
ATOM 692 N N . ASP A 1 84 ? -27.990 -0.201 37.928 1.00 45.78 84 ASP A N 1
ATOM 693 C CA . ASP A 1 84 ? -27.681 0.590 39.131 1.00 45.78 84 ASP A CA 1
ATOM 694 C C . ASP A 1 84 ? -27.254 -0.300 40.319 1.00 45.78 84 ASP A C 1
ATOM 696 O O . ASP A 1 84 ? -27.902 -1.305 40.628 1.00 45.78 84 ASP A O 1
ATOM 700 N N . ILE A 1 85 ? -26.123 0.033 40.954 1.00 50.94 85 ILE A N 1
ATOM 701 C CA . ILE A 1 85 ? -25.422 -0.818 41.946 1.00 50.94 85 ILE A CA 1
ATOM 702 C C . ILE A 1 85 ? -25.001 -0.046 43.201 1.00 50.94 85 ILE A C 1
ATOM 704 O O . ILE A 1 85 ? -24.144 -0.509 43.961 1.00 50.94 85 ILE A O 1
ATOM 708 N N . TYR A 1 86 ? -25.607 1.114 43.449 1.00 40.69 86 TYR A N 1
ATOM 709 C CA . TYR A 1 86 ? -25.239 1.989 44.562 1.00 40.69 86 TYR A CA 1
ATOM 710 C C . TYR A 1 86 ? -25.267 1.397 45.994 1.00 40.69 86 TYR A C 1
ATOM 712 O O . TYR A 1 86 ? -24.609 1.989 46.846 1.00 40.69 86 TYR A O 1
ATOM 720 N N . PRO A 1 87 ? -25.870 0.230 46.325 1.00 48.00 87 PRO A N 1
ATOM 721 C CA . PRO A 1 87 ? -25.754 -0.303 47.686 1.00 48.00 87 PRO A CA 1
ATOM 722 C C . PRO A 1 87 ? -24.427 -1.009 47.998 1.00 48.00 87 PRO A C 1
ATOM 724 O O . PRO A 1 87 ? -24.256 -1.500 49.110 1.00 48.00 87 PRO A O 1
ATOM 727 N N . PHE A 1 88 ? -23.499 -1.153 47.046 1.00 42.75 88 PHE A N 1
ATOM 728 C CA . PHE A 1 88 ? -22.414 -2.111 47.222 1.00 42.75 88 PHE A CA 1
ATOM 729 C C . PHE A 1 88 ? -21.000 -1.583 46.945 1.00 42.75 88 PHE A C 1
ATOM 731 O O . PHE A 1 88 ? -20.474 -1.695 45.838 1.00 42.75 88 PHE A O 1
ATOM 738 N N . ILE A 1 89 ? -20.344 -1.288 48.069 1.00 42.41 89 ILE A N 1
ATOM 739 C CA . ILE A 1 89 ? -18.960 -1.657 48.416 1.00 42.41 89 ILE A CA 1
ATOM 740 C C . ILE A 1 89 ? -17.922 -0.531 48.309 1.00 42.41 89 ILE A C 1
ATOM 742 O O . ILE A 1 89 ? -17.436 -0.194 47.225 1.00 42.41 89 ILE A O 1
ATOM 746 N N . ALA A 1 90 ? -17.504 -0.093 49.500 1.00 40.19 90 ALA A N 1
ATOM 747 C CA . ALA A 1 90 ? -16.213 0.507 49.808 1.00 40.19 90 ALA A CA 1
ATOM 748 C C . ALA A 1 90 ? -15.053 -0.501 49.660 1.00 40.19 90 ALA A C 1
ATOM 750 O O . ALA A 1 90 ? -15.251 -1.704 49.807 1.00 40.19 90 ALA A O 1
ATOM 751 N N . ASP A 1 91 ? -13.849 0.036 49.455 1.00 40.16 91 ASP A N 1
ATOM 752 C CA . ASP A 1 91 ? -12.531 -0.567 49.728 1.00 40.16 91 ASP A CA 1
ATOM 753 C C . ASP A 1 91 ? -11.660 -1.054 48.535 1.00 40.16 91 ASP A C 1
ATOM 755 O O . ASP A 1 91 ? -12.142 -1.405 47.450 1.00 40.16 91 ASP A O 1
ATOM 759 N N . HIS A 1 92 ? -10.335 -0.997 48.744 1.00 41.19 92 HIS A N 1
ATOM 760 C CA . HIS A 1 92 ? -9.421 -0.079 48.043 1.00 41.19 92 HIS A CA 1
ATOM 761 C C . HIS A 1 92 ? -8.457 -0.646 46.978 1.00 41.19 92 HIS A C 1
ATOM 763 O O . HIS A 1 92 ? -7.703 0.125 46.395 1.00 41.19 92 HIS A O 1
ATOM 769 N N . ASN A 1 93 ? -8.471 -1.928 46.611 1.00 44.12 93 ASN A N 1
ATOM 770 C CA . ASN A 1 93 ? -7.435 -2.485 45.706 1.00 44.12 93 ASN A CA 1
ATOM 771 C C . ASN A 1 93 ? -7.796 -2.496 44.204 1.00 44.12 93 ASN A C 1
ATOM 773 O O . ASN A 1 93 ? -7.461 -3.425 43.471 1.00 44.12 93 ASN A O 1
ATOM 777 N N . ARG A 1 94 ? -8.509 -1.468 43.723 1.00 48.53 94 ARG A N 1
ATOM 778 C CA . ARG A 1 94 ? -9.197 -1.479 42.411 1.00 48.53 94 ARG A CA 1
ATOM 779 C C . ARG A 1 94 ? -8.582 -0.587 41.321 1.00 48.53 94 ARG A C 1
ATOM 781 O O . ARG A 1 94 ? -9.006 -0.681 40.172 1.00 48.53 94 ARG A O 1
ATOM 788 N N . GLN A 1 95 ? -7.586 0.243 41.639 1.00 46.66 95 GLN A N 1
ATOM 789 C CA . GLN A 1 95 ? -7.146 1.346 40.767 1.00 46.66 95 GLN A CA 1
ATOM 790 C C . GLN A 1 95 ? -6.510 0.883 39.436 1.00 46.66 95 GLN A C 1
ATOM 792 O O . GLN A 1 95 ? -6.954 1.285 38.365 1.00 46.66 95 GLN A O 1
ATOM 797 N N . HIS A 1 96 ? -5.530 -0.028 39.468 1.00 43.22 96 HIS A N 1
ATOM 798 C CA . HIS A 1 96 ? -4.761 -0.392 38.263 1.00 43.22 96 HIS A CA 1
ATOM 799 C C . HIS A 1 96 ? -5.513 -1.278 37.262 1.00 43.22 96 HIS A C 1
ATOM 801 O O . HIS A 1 96 ? -5.304 -1.181 36.050 1.00 43.22 96 HIS A O 1
ATOM 807 N N . ALA A 1 97 ? -6.398 -2.152 37.746 1.00 42.81 97 ALA A N 1
ATOM 808 C CA . ALA A 1 97 ? -7.263 -2.935 36.868 1.00 42.81 97 ALA A CA 1
ATOM 809 C C . ALA A 1 97 ? -8.308 -2.030 36.203 1.00 42.81 97 ALA A C 1
ATOM 811 O O . ALA A 1 97 ? -8.534 -2.138 34.998 1.00 42.81 97 ALA A O 1
ATOM 812 N N . LEU A 1 98 ? -8.884 -1.094 36.966 1.00 46.56 98 LEU A N 1
ATOM 813 C CA . LEU A 1 98 ? -9.845 -0.120 36.464 1.00 46.56 98 LEU A CA 1
ATOM 814 C C . LEU A 1 98 ? -9.233 0.772 35.377 1.00 46.56 98 LEU A C 1
ATOM 816 O O . LEU A 1 98 ? -9.848 0.935 34.329 1.00 46.56 98 LEU A O 1
ATOM 820 N N . GLU A 1 99 ? -8.013 1.274 35.565 1.00 50.12 99 GLU A N 1
ATOM 821 C CA . GLU A 1 99 ? -7.303 2.069 34.552 1.00 50.12 99 GLU A CA 1
ATOM 822 C C . GLU A 1 99 ? -7.081 1.288 33.250 1.00 50.12 99 GLU A C 1
ATOM 824 O O . GLU A 1 99 ? -7.415 1.770 32.165 1.00 50.12 99 GLU A O 1
ATOM 829 N N . ARG A 1 100 ? -6.588 0.044 33.337 1.00 44.78 100 ARG A N 1
ATOM 830 C CA . ARG A 1 100 ? -6.383 -0.819 32.159 1.00 44.78 100 ARG A CA 1
ATOM 831 C C . ARG A 1 100 ? -7.692 -1.118 31.426 1.00 44.78 100 ARG A C 1
ATOM 833 O O . ARG A 1 100 ? -7.730 -1.075 30.197 1.00 44.78 100 ARG A O 1
ATOM 840 N N . PHE A 1 101 ? -8.771 -1.378 32.162 1.00 47.69 101 PHE A N 1
ATOM 841 C CA . PHE A 1 101 ? -10.092 -1.610 31.577 1.00 47.69 101 PHE A CA 1
ATOM 842 C C . PHE A 1 101 ? -10.725 -0.336 31.007 1.00 47.69 101 PHE A C 1
ATOM 844 O O . PHE A 1 101 ? -11.403 -0.408 29.986 1.00 47.69 101 PHE A O 1
ATOM 851 N N . GLN A 1 102 ? -10.483 0.834 31.600 1.00 50.94 102 GLN A N 1
ATOM 852 C CA . GLN A 1 102 ? -10.927 2.120 31.058 1.00 50.94 102 GLN A CA 1
ATOM 853 C C . GLN A 1 102 ? -10.217 2.464 29.746 1.00 50.94 102 GLN A C 1
ATOM 855 O O . GLN A 1 102 ? -10.853 3.008 28.844 1.00 50.94 102 GLN A O 1
ATOM 860 N N . VAL A 1 103 ? -8.926 2.138 29.619 1.00 53.38 103 VAL A N 1
ATOM 861 C CA . VAL A 1 103 ? -8.186 2.261 28.352 1.00 53.38 103 VAL A CA 1
ATOM 862 C C . VAL A 1 103 ? -8.757 1.300 27.311 1.00 53.38 103 VAL A C 1
ATOM 864 O O . VAL A 1 103 ? -9.110 1.729 26.217 1.00 53.38 103 VAL A O 1
ATOM 867 N N . LEU A 1 104 ? -8.945 0.023 27.665 1.00 48.62 104 LEU A N 1
ATOM 868 C CA . LEU A 1 104 ? -9.539 -0.964 26.759 1.00 48.62 104 LEU A CA 1
ATOM 869 C C . LEU A 1 104 ? -10.950 -0.554 26.304 1.00 48.62 104 LEU A C 1
ATOM 871 O O . LEU A 1 104 ? -11.278 -0.676 25.130 1.00 48.62 104 LEU A O 1
ATOM 875 N N . ARG A 1 105 ? -11.773 -0.021 27.213 1.00 53.16 105 ARG A N 1
ATOM 876 C CA . ARG A 1 105 ? -13.119 0.476 26.907 1.00 53.16 105 ARG A CA 1
ATOM 877 C C . ARG A 1 105 ? -13.088 1.667 25.958 1.00 53.16 105 ARG A C 1
ATOM 879 O O . ARG A 1 105 ? -13.876 1.683 25.021 1.00 53.16 105 ARG A O 1
ATOM 886 N N . ARG A 1 106 ? -12.207 2.646 26.192 1.00 58.28 106 ARG A N 1
ATOM 887 C CA . ARG A 1 106 ? -12.032 3.786 25.279 1.00 58.28 106 ARG A CA 1
ATOM 888 C C . ARG A 1 106 ? -11.637 3.310 23.885 1.00 58.28 106 ARG A C 1
ATOM 890 O O . ARG A 1 106 ? -12.227 3.768 22.917 1.00 58.28 106 ARG A O 1
ATOM 897 N N . ASN A 1 107 ? -10.745 2.325 23.801 1.00 53.00 107 ASN A N 1
ATOM 898 C CA . ASN A 1 107 ? -10.327 1.745 22.527 1.00 53.00 107 ASN A CA 1
ATOM 899 C C . ASN A 1 107 ? -11.480 1.016 21.821 1.00 53.00 107 ASN A C 1
ATOM 901 O O . ASN A 1 107 ? -11.729 1.283 20.654 1.00 53.00 107 ASN A O 1
ATOM 905 N N . ILE A 1 108 ? -12.229 0.159 22.527 1.00 54.09 108 ILE A N 1
ATOM 906 C CA . ILE A 1 108 ? -13.386 -0.559 21.959 1.00 54.09 108 ILE A CA 1
ATOM 907 C C . ILE A 1 108 ? -14.486 0.418 21.528 1.00 54.09 108 ILE A C 1
ATOM 909 O O . ILE A 1 108 ? -15.112 0.228 20.490 1.00 54.09 108 ILE A O 1
ATOM 913 N N . GLN A 1 109 ? -14.745 1.461 22.318 1.00 58.16 109 GLN A N 1
ATOM 914 C CA . GLN A 1 109 ? -15.743 2.470 21.979 1.00 58.16 109 GLN A CA 1
ATOM 915 C C . GLN A 1 109 ? -15.318 3.270 20.743 1.00 58.16 109 GLN A C 1
ATOM 917 O O . GLN A 1 109 ? -16.118 3.400 19.823 1.00 58.16 109 GLN A O 1
ATOM 922 N N . ALA A 1 110 ? -14.062 3.718 20.678 1.00 59.81 110 ALA A N 1
ATOM 923 C CA . ALA A 1 110 ? -13.514 4.386 19.500 1.00 59.81 110 ALA A CA 1
ATOM 924 C C . ALA A 1 110 ? -13.554 3.478 18.260 1.00 59.81 110 ALA A C 1
ATOM 926 O O . ALA A 1 110 ? -13.918 3.921 17.174 1.00 59.81 110 ALA A O 1
ATOM 927 N N . GLU A 1 111 ? -13.248 2.189 18.417 1.00 55.91 111 GLU A N 1
ATOM 928 C CA . GLU A 1 111 ? -13.277 1.214 17.328 1.00 55.91 111 GLU A CA 1
ATOM 929 C C . GLU A 1 111 ? -14.701 0.947 16.823 1.00 55.91 111 GLU A C 1
ATOM 931 O O . GLU A 1 111 ? -14.926 0.933 15.612 1.00 55.91 111 GLU A O 1
ATOM 936 N N . ASN A 1 112 ? -15.673 0.813 17.730 1.00 57.56 112 ASN A N 1
ATOM 937 C CA . ASN A 1 112 ? -17.087 0.648 17.392 1.00 57.56 112 ASN A CA 1
ATOM 938 C C . ASN A 1 112 ? -17.678 1.912 16.765 1.00 57.56 112 ASN A C 1
ATOM 940 O O . ASN A 1 112 ? -18.395 1.813 15.776 1.00 57.56 112 ASN A O 1
ATOM 944 N N . GLU A 1 113 ? -17.365 3.098 17.289 1.00 61.91 113 GLU A N 1
ATOM 945 C CA . GLU A 1 113 ? -17.772 4.367 16.679 1.00 61.91 113 GLU A CA 1
ATOM 946 C C . GLU A 1 113 ? -17.157 4.515 15.282 1.00 61.91 113 GLU A C 1
ATOM 948 O O . GLU A 1 113 ? -17.860 4.862 14.336 1.00 61.91 113 GLU A O 1
ATOM 953 N N . ALA A 1 114 ? -15.882 4.153 15.107 1.00 53.53 114 ALA A N 1
ATOM 954 C CA . ALA A 1 114 ? -15.234 4.124 13.800 1.00 53.53 114 ALA A CA 1
ATOM 955 C C . ALA A 1 114 ? -15.850 3.076 12.857 1.00 53.53 114 ALA A C 1
ATOM 957 O O . ALA A 1 114 ? -15.896 3.297 11.650 1.00 53.53 114 ALA A O 1
ATOM 958 N N . LEU A 1 115 ? -16.303 1.924 13.362 1.00 54.59 115 LEU A N 1
ATOM 959 C CA . LEU A 1 115 ? -16.994 0.899 12.572 1.00 54.59 115 LEU A CA 1
ATOM 960 C C . LEU A 1 115 ? -18.385 1.380 12.137 1.00 54.59 115 LEU A C 1
ATOM 962 O O . LEU A 1 115 ? -18.721 1.289 10.962 1.00 54.59 115 LEU A O 1
ATOM 966 N N . VAL A 1 116 ? -19.174 1.931 13.062 1.00 57.47 116 VAL A N 1
ATOM 967 C CA . VAL A 1 116 ? -20.508 2.482 12.784 1.00 57.47 116 VAL A CA 1
ATOM 968 C C . VAL A 1 116 ? -20.402 3.617 11.772 1.00 57.47 116 VAL A C 1
ATOM 970 O O . VAL A 1 116 ? -21.114 3.599 10.774 1.00 57.47 116 VAL A O 1
ATOM 973 N N . ARG A 1 117 ? -19.463 4.551 11.955 1.00 56.47 117 ARG A N 1
ATOM 974 C CA . ARG A 1 117 ? -19.231 5.644 10.998 1.00 56.47 117 ARG A CA 1
ATOM 975 C C . ARG A 1 117 ? -18.748 5.144 9.631 1.00 56.47 117 ARG A C 1
ATOM 977 O O . ARG A 1 117 ? -19.163 5.696 8.617 1.00 56.47 117 ARG A O 1
ATOM 984 N N . ARG A 1 118 ? -17.931 4.078 9.580 1.00 54.84 118 ARG A N 1
ATOM 985 C CA . ARG A 1 118 ? -17.548 3.397 8.324 1.00 54.84 118 ARG A CA 1
ATOM 986 C C . ARG A 1 118 ? -18.761 2.805 7.607 1.00 54.84 118 ARG A C 1
ATOM 988 O O . ARG A 1 118 ? -18.894 2.982 6.404 1.00 54.84 118 ARG A O 1
ATOM 995 N N . LEU A 1 119 ? -19.650 2.141 8.346 1.00 50.25 119 LEU A N 1
ATOM 996 C CA . LEU A 1 119 ? -20.868 1.533 7.802 1.00 50.25 119 LEU A CA 1
ATOM 997 C C . LEU A 1 119 ? -21.880 2.571 7.298 1.00 50.25 119 LEU A C 1
ATOM 999 O O . LEU A 1 119 ? -22.599 2.292 6.346 1.00 50.25 119 LEU A O 1
ATOM 1003 N N . HIS A 1 120 ? -21.909 3.764 7.895 1.00 53.72 120 HIS A N 1
ATOM 1004 C CA . HIS A 1 120 ? -22.771 4.867 7.455 1.00 53.72 120 HIS A CA 1
ATOM 1005 C C . HIS A 1 120 ? -22.144 5.720 6.338 1.00 53.72 120 HIS A C 1
ATOM 1007 O O . HIS A 1 120 ? -22.765 6.672 5.879 1.00 53.72 120 HIS A O 1
ATOM 1013 N N . GLY A 1 121 ? -20.918 5.408 5.896 1.00 48.53 121 GLY A N 1
ATOM 1014 C CA . GLY A 1 121 ? -20.220 6.162 4.848 1.00 48.53 121 GLY A CA 1
ATOM 1015 C C . GLY A 1 121 ? -19.826 7.593 5.240 1.00 48.53 121 GLY A C 1
ATOM 1016 O O . GLY A 1 121 ? -19.309 8.331 4.409 1.00 48.53 121 GLY A O 1
ATOM 1017 N N . GLU A 1 122 ? -20.033 7.993 6.497 1.00 51.47 122 GLU A N 1
ATOM 1018 C CA . GLU A 1 122 ? -19.938 9.392 6.930 1.00 51.47 122 GLU A CA 1
ATOM 1019 C C . GLU A 1 122 ? -18.491 9.906 7.090 1.00 51.47 122 GLU A C 1
ATOM 1021 O O . GLU A 1 122 ? -18.292 11.113 7.190 1.00 51.47 122 GLU A O 1
ATOM 1026 N N . TRP A 1 123 ? -17.469 9.037 7.142 1.00 49.84 123 TRP A N 1
ATOM 1027 C CA . TRP A 1 123 ? -16.125 9.434 7.619 1.00 49.84 123 TRP A CA 1
ATOM 1028 C C . TRP A 1 123 ? -14.931 8.880 6.842 1.00 49.84 123 TRP A C 1
ATOM 1030 O O . TRP A 1 123 ? -13.824 8.781 7.372 1.00 49.84 123 TRP A O 1
ATOM 1040 N N . VAL A 1 124 ? -15.099 8.582 5.560 1.00 51.38 124 VAL A N 1
ATOM 1041 C CA . VAL A 1 124 ? -13.935 8.410 4.689 1.00 51.38 124 VAL A CA 1
ATOM 1042 C C . VAL A 1 124 ? -13.582 9.787 4.137 1.00 51.38 124 VAL A C 1
ATOM 1044 O O . VAL A 1 124 ? -13.944 10.144 3.019 1.00 51.38 124 VAL A O 1
ATOM 1047 N N . LEU A 1 125 ? -12.891 10.602 4.941 1.00 53.19 125 LEU A N 1
ATOM 1048 C CA . LEU A 1 125 ? -12.153 11.741 4.399 1.00 53.19 125 LEU A CA 1
ATOM 1049 C C . LEU A 1 125 ? -10.990 11.175 3.575 1.00 53.19 125 LEU A C 1
ATOM 1051 O O . LEU A 1 125 ? -9.844 11.202 4.010 1.00 53.19 125 LEU A O 1
ATOM 1055 N N . ASN A 1 126 ? -11.288 10.674 2.373 1.00 62.34 126 ASN A N 1
ATOM 1056 C CA . ASN A 1 126 ? -10.321 10.583 1.285 1.00 62.34 126 ASN A CA 1
ATOM 1057 C C . ASN A 1 126 ? -10.059 12.015 0.830 1.00 62.34 126 ASN A C 1
ATOM 1059 O O . ASN A 1 126 ? -10.551 12.481 -0.197 1.00 62.34 126 ASN A O 1
ATOM 1063 N N . LYS A 1 127 ? -9.382 12.774 1.688 1.00 72.50 127 LYS A N 1
ATOM 1064 C CA . LYS A 1 127 ? -8.910 14.091 1.324 1.00 72.50 127 LYS A CA 1
ATOM 1065 C C . LYS A 1 127 ? -7.569 13.887 0.653 1.00 72.50 127 LYS A C 1
ATOM 1067 O O . LYS A 1 127 ? -6.601 13.442 1.261 1.00 72.50 127 LYS A O 1
ATOM 1072 N N . ARG A 1 128 ? -7.567 14.206 -0.631 1.00 88.00 128 ARG A N 1
ATOM 1073 C CA . ARG A 1 128 ? -6.368 14.366 -1.424 1.00 88.00 128 ARG A CA 1
ATOM 1074 C C . ARG A 1 128 ? -5.882 15.790 -1.255 1.00 88.00 128 ARG A C 1
ATOM 1076 O O . ARG A 1 128 ? -6.606 16.732 -1.580 1.00 88.00 128 ARG A O 1
ATOM 1083 N N . TRP A 1 129 ? -4.667 15.947 -0.750 1.00 89.62 129 TRP A N 1
ATOM 1084 C CA . TRP A 1 129 ? -4.020 17.245 -0.653 1.00 89.62 129 TRP A CA 1
ATOM 1085 C C . TRP A 1 129 ? -2.858 17.304 -1.631 1.00 89.62 129 TRP A C 1
ATOM 1087 O O . TRP A 1 129 ? -1.795 16.730 -1.394 1.00 89.62 129 TRP A O 1
ATOM 1097 N N . ASP A 1 130 ? -3.068 18.019 -2.733 1.00 91.81 130 ASP A N 1
ATOM 1098 C CA . ASP A 1 130 ? -1.981 18.406 -3.622 1.00 91.81 130 ASP A CA 1
ATOM 1099 C C . ASP A 1 130 ? -1.326 19.682 -3.089 1.00 91.81 130 ASP A C 1
ATOM 1101 O O . ASP A 1 130 ? -1.918 20.764 -3.100 1.00 91.81 130 ASP A O 1
ATOM 1105 N N . MET A 1 131 ? -0.107 19.540 -2.574 1.00 92.00 131 MET A N 1
ATOM 1106 C CA . MET A 1 131 ? 0.634 20.645 -1.971 1.00 92.00 131 MET A CA 1
ATOM 1107 C C . MET A 1 131 ? 1.370 21.500 -3.006 1.00 92.00 131 MET A C 1
ATOM 1109 O O . MET A 1 131 ? 1.908 22.546 -2.642 1.00 92.00 131 MET A O 1
ATOM 1113 N N . SER A 1 132 ? 1.359 21.118 -4.292 1.00 89.94 132 SER A N 1
ATOM 1114 C CA . SER A 1 132 ? 1.989 21.905 -5.363 1.00 89.94 132 SER A CA 1
ATOM 1115 C C . SER A 1 132 ? 1.354 23.287 -5.536 1.00 89.94 132 SER A C 1
ATOM 1117 O O . SER A 1 132 ? 2.046 24.247 -5.870 1.00 89.94 132 SER A O 1
ATOM 1119 N N . ILE A 1 133 ? 0.056 23.403 -5.245 1.00 91.38 133 ILE A N 1
ATOM 1120 C CA . ILE A 1 133 ? -0.715 24.647 -5.360 1.00 91.38 133 ILE A CA 1
ATOM 1121 C C . ILE A 1 133 ? -0.734 25.479 -4.069 1.00 91.38 133 ILE A C 1
ATOM 1123 O O . ILE A 1 133 ? -1.286 26.576 -4.056 1.00 91.38 133 ILE A O 1
ATOM 1127 N N . GLN A 1 134 ? -0.173 24.966 -2.969 1.00 93.31 134 GLN A N 1
ATOM 1128 C CA . GLN A 1 134 ? -0.239 25.616 -1.659 1.00 93.31 134 GLN A CA 1
ATOM 1129 C C . GLN A 1 134 ? 1.029 26.421 -1.370 1.00 93.31 134 GLN A C 1
ATOM 1131 O O . GLN A 1 134 ? 2.143 26.020 -1.725 1.00 93.31 134 GLN A O 1
ATOM 1136 N N . THR A 1 135 ? 0.892 27.540 -0.654 1.00 95.88 135 THR A N 1
ATOM 1137 C CA . THR A 1 135 ? 2.071 28.240 -0.128 1.00 95.88 135 THR A CA 1
ATOM 1138 C C . THR A 1 135 ? 2.712 27.426 1.005 1.00 95.88 135 THR A C 1
ATOM 1140 O O . THR A 1 135 ? 2.030 26.626 1.659 1.00 95.88 135 THR A O 1
ATOM 1143 N N . PRO A 1 136 ? 4.018 27.605 1.271 1.00 95.75 136 PRO A N 1
ATOM 1144 C CA . PRO A 1 136 ? 4.701 26.921 2.366 1.00 95.75 136 PRO A CA 1
ATOM 1145 C C . PRO A 1 136 ? 4.031 27.060 3.740 1.00 95.75 136 PRO A C 1
ATOM 1147 O O . PRO A 1 136 ? 4.013 26.118 4.531 1.00 95.75 136 PRO A O 1
ATOM 1150 N N . GLU A 1 137 ? 3.478 28.232 4.038 1.00 96.19 137 GLU A N 1
ATOM 1151 C CA . GLU A 1 137 ? 2.830 28.550 5.311 1.00 96.19 137 GLU A CA 1
ATOM 1152 C C . GLU A 1 137 ? 1.511 27.791 5.452 1.00 96.19 137 GLU A C 1
ATOM 1154 O O . GLU A 1 137 ? 1.226 27.232 6.515 1.00 96.19 137 GLU A O 1
ATOM 1159 N N . VAL A 1 138 ? 0.733 27.731 4.366 1.00 94.88 138 VAL A N 1
ATOM 1160 C CA . VAL A 1 138 ? -0.532 26.992 4.320 1.00 94.88 138 VAL A CA 1
ATOM 1161 C C . VAL A 1 138 ? -0.275 25.498 4.474 1.00 94.88 138 VAL A C 1
ATOM 1163 O O . VAL A 1 138 ? -0.930 24.857 5.292 1.00 94.88 138 VAL A O 1
ATOM 1166 N N . GLU A 1 139 ? 0.720 24.948 3.776 1.00 95.31 139 GLU A N 1
ATOM 1167 C CA . GLU A 1 139 ? 1.094 23.535 3.901 1.00 95.31 139 GLU A CA 1
ATOM 1168 C C . GLU A 1 139 ? 1.506 23.176 5.338 1.00 95.31 139 GLU A C 1
ATOM 1170 O O . GLU A 1 139 ? 1.002 22.203 5.902 1.00 95.31 139 GLU A O 1
ATOM 1175 N N . LYS A 1 140 ? 2.375 23.977 5.972 1.00 95.62 140 LYS A N 1
ATOM 1176 C CA . LYS A 1 140 ? 2.790 23.753 7.368 1.00 95.62 140 LYS A CA 1
ATOM 1177 C C . LYS A 1 140 ? 1.608 23.797 8.331 1.00 95.62 140 LYS A C 1
ATOM 1179 O O . LYS A 1 140 ? 1.543 22.980 9.249 1.00 95.62 140 LYS A O 1
ATOM 1184 N N . LYS A 1 141 ? 0.681 24.739 8.131 1.00 95.50 141 LYS A N 1
ATOM 1185 C CA . LYS A 1 141 ? -0.536 24.837 8.940 1.00 95.50 141 LYS A CA 1
ATOM 1186 C C . LYS A 1 141 ? -1.422 23.605 8.749 1.00 95.50 141 LYS A C 1
ATOM 1188 O O . LYS A 1 141 ? -1.806 22.999 9.740 1.00 95.50 141 LYS A O 1
ATOM 1193 N N . LEU A 1 142 ? -1.662 23.185 7.507 1.00 93.69 142 LEU A N 1
ATOM 1194 C CA . LEU A 1 142 ? -2.448 21.988 7.193 1.00 93.69 142 LEU A CA 1
ATOM 1195 C C . LEU A 1 142 ? -1.853 20.724 7.816 1.00 93.69 142 LEU A C 1
ATOM 1197 O O . LEU A 1 142 ? -2.579 19.946 8.425 1.00 93.69 142 LEU A O 1
ATOM 1201 N N . LEU A 1 143 ? -0.537 20.528 7.700 1.00 94.12 143 LEU A N 1
ATOM 1202 C CA . LEU A 1 143 ? 0.148 19.398 8.325 1.00 94.12 143 LEU A CA 1
ATOM 1203 C C . LEU A 1 143 ? 0.028 19.453 9.851 1.00 94.12 143 LEU A C 1
ATOM 1205 O O . LEU A 1 143 ? -0.278 18.444 10.481 1.00 94.12 143 LEU A O 1
ATOM 1209 N N . LYS A 1 144 ? 0.220 20.627 10.457 1.00 94.75 144 LYS A N 1
ATOM 1210 C CA . LYS A 1 144 ? 0.062 20.790 11.904 1.00 94.75 144 LYS A CA 1
ATOM 1211 C C . LYS A 1 144 ? -1.356 20.449 12.350 1.00 94.75 144 LYS A C 1
ATOM 1213 O O . LYS A 1 144 ? -1.507 19.666 13.284 1.00 94.75 144 LYS A O 1
ATOM 1218 N N . ASP A 1 145 ? -2.361 21.007 11.687 1.00 91.69 145 ASP A N 1
ATOM 1219 C CA . ASP A 1 145 ? -3.765 20.797 12.024 1.00 91.69 145 ASP A CA 1
ATOM 1220 C C . ASP A 1 145 ? -4.122 19.316 11.853 1.00 91.69 145 ASP A C 1
ATOM 1222 O O . ASP A 1 145 ? -4.620 18.696 12.789 1.00 91.69 145 ASP A O 1
ATOM 1226 N N . LEU A 1 146 ? -3.748 18.700 10.725 1.00 90.75 146 LEU A N 1
ATOM 1227 C CA . LEU A 1 146 ? -4.061 17.300 10.461 1.00 90.75 146 LEU A CA 1
ATOM 1228 C C . LEU A 1 146 ? -3.392 16.357 11.456 1.00 90.75 146 LEU A C 1
ATOM 1230 O O . LEU A 1 146 ? -4.043 15.452 11.959 1.00 90.75 146 LEU A O 1
ATOM 1234 N N . PHE A 1 147 ? -2.100 16.523 11.741 1.00 91.69 147 PHE A N 1
ATOM 1235 C CA . PHE A 1 147 ? -1.368 15.623 12.639 1.00 91.69 147 PHE A CA 1
ATOM 1236 C C . PHE A 1 147 ? -1.582 15.932 14.128 1.00 91.69 147 PHE A C 1
ATOM 1238 O O . PHE A 1 147 ? -1.113 15.158 14.967 1.00 91.69 147 PHE A O 1
ATOM 1245 N N . SER A 1 148 ? -2.299 17.012 14.448 1.00 90.00 148 SER A N 1
ATOM 1246 C CA . SER A 1 148 ? -2.824 17.303 15.791 1.00 90.00 148 SER A CA 1
ATOM 1247 C C . SER A 1 148 ? -4.278 16.853 15.964 1.00 90.00 148 SER A C 1
ATOM 1249 O O . SER A 1 148 ? -4.738 16.739 17.096 1.00 90.00 148 SER A O 1
ATOM 1251 N N . ASP A 1 149 ? -4.988 16.594 14.866 1.00 84.31 149 ASP A N 1
ATOM 1252 C CA . ASP A 1 149 ? -6.362 16.109 14.874 1.00 84.31 149 ASP A CA 1
ATOM 1253 C C . ASP A 1 149 ? -6.438 14.659 15.390 1.00 84.31 149 ASP A C 1
ATOM 1255 O O . ASP A 1 149 ? -5.663 13.787 14.984 1.00 84.31 149 ASP A O 1
ATOM 1259 N N . GLU A 1 150 ? -7.386 14.398 16.288 1.00 81.50 150 GLU A N 1
ATOM 1260 C CA . GLU A 1 150 ? -7.671 13.064 16.828 1.00 81.50 150 GLU A CA 1
ATOM 1261 C C . GLU A 1 150 ? -8.640 12.273 15.938 1.00 81.50 150 GLU A C 1
ATOM 1263 O O . GLU A 1 150 ? -8.841 11.073 16.142 1.00 81.50 150 GLU A O 1
ATOM 1268 N N . LEU A 1 151 ? -9.232 12.915 14.927 1.00 79.50 151 LEU A N 1
ATOM 1269 C CA . LEU A 1 151 ? -10.196 12.279 14.041 1.00 79.50 151 LEU A CA 1
ATOM 1270 C C . LEU A 1 151 ? -9.532 11.168 13.207 1.00 79.50 151 LEU A C 1
ATOM 1272 O O . LEU A 1 151 ? -8.473 11.380 12.616 1.00 79.50 151 LEU A O 1
ATOM 1276 N N . PRO A 1 152 ? -10.114 9.959 13.136 1.00 78.94 152 PRO A N 1
ATOM 1277 C CA . PRO A 1 152 ? -9.519 8.849 12.402 1.00 78.94 152 PRO A CA 1
ATOM 1278 C C . PRO A 1 152 ? -9.574 9.078 10.884 1.00 78.94 152 PRO A C 1
ATOM 1280 O O . PRO A 1 152 ? -10.585 9.527 10.346 1.00 78.94 152 PRO A O 1
ATOM 1283 N N . HIS A 1 153 ? -8.497 8.703 10.189 1.00 82.25 153 HIS A N 1
ATOM 1284 C CA . HIS A 1 153 ? -8.419 8.706 8.726 1.00 82.25 153 HIS A CA 1
ATOM 1285 C C . HIS A 1 153 ? -8.116 7.299 8.214 1.00 82.25 153 HIS A C 1
ATOM 1287 O O . HIS A 1 153 ? -7.238 6.622 8.749 1.00 82.25 153 HIS A O 1
ATOM 1293 N N . THR A 1 154 ? -8.836 6.876 7.174 1.00 84.62 154 THR A N 1
ATOM 1294 C CA . THR A 1 154 ? -8.611 5.592 6.490 1.00 84.62 154 THR A CA 1
ATOM 1295 C C . THR A 1 154 ? -7.603 5.705 5.353 1.00 84.62 154 THR A C 1
ATOM 1297 O O . THR A 1 154 ? -6.853 4.762 5.112 1.00 84.62 154 THR A O 1
ATOM 1300 N N . SER A 1 155 ? -7.550 6.864 4.691 1.00 89.25 155 SER A N 1
ATOM 1301 C CA . SER A 1 155 ? -6.576 7.192 3.649 1.00 89.25 155 SER A CA 1
ATOM 1302 C C . SER A 1 155 ? -5.876 8.508 3.978 1.00 89.25 155 SER A C 1
ATOM 1304 O O . SER A 1 155 ? -6.506 9.425 4.510 1.00 89.25 155 SER A O 1
ATOM 1306 N N . LEU A 1 156 ? -4.587 8.609 3.663 1.00 91.06 156 LEU A N 1
ATOM 1307 C CA . LEU A 1 156 ? -3.832 9.860 3.695 1.00 91.06 156 LEU A CA 1
ATOM 1308 C C . LEU A 1 156 ? -3.114 10.055 2.368 1.00 91.06 156 LEU A C 1
ATOM 1310 O O . LEU A 1 156 ? -2.203 9.298 2.047 1.00 91.06 156 LEU A O 1
ATOM 1314 N N . GLU A 1 157 ? -3.502 11.091 1.631 1.00 93.12 157 GLU A N 1
ATOM 1315 C CA . GLU A 1 157 ? -2.957 11.395 0.309 1.00 93.12 157 GLU A CA 1
ATOM 1316 C C . GLU A 1 157 ? -2.289 12.775 0.327 1.00 93.12 157 GLU A C 1
ATOM 1318 O O . GLU A 1 157 ? -2.949 13.812 0.230 1.00 93.12 157 GLU A O 1
ATOM 1323 N N . PHE A 1 158 ? -0.966 12.779 0.474 1.00 91.81 158 PHE A N 1
ATOM 1324 C CA . PHE A 1 158 ? -0.121 13.969 0.486 1.00 91.81 158 PHE A CA 1
ATOM 1325 C C . PHE A 1 158 ? 0.762 14.003 -0.749 1.00 91.81 158 PHE A C 1
ATOM 1327 O O . PHE A 1 158 ? 1.869 13.462 -0.765 1.00 91.81 158 PHE A O 1
ATOM 1334 N N . ILE A 1 159 ? 0.284 14.697 -1.772 1.00 92.06 159 ILE A N 1
ATOM 1335 C CA . ILE A 1 159 ? 0.984 14.775 -3.045 1.00 92.06 159 ILE A CA 1
ATOM 1336 C C . ILE A 1 159 ? 1.892 16.001 -3.038 1.00 92.06 159 ILE A C 1
ATOM 1338 O O . ILE A 1 159 ? 1.472 17.099 -2.671 1.00 92.06 159 ILE A O 1
ATOM 1342 N N . ASN A 1 160 ? 3.146 15.811 -3.447 1.00 92.88 160 ASN A N 1
ATOM 1343 C CA . ASN A 1 160 ? 4.151 16.866 -3.584 1.00 92.88 160 ASN A CA 1
ATOM 1344 C C . ASN A 1 160 ? 4.448 17.635 -2.282 1.00 92.88 160 ASN A C 1
ATOM 1346 O O . ASN A 1 160 ? 4.835 18.803 -2.326 1.00 92.88 160 ASN A O 1
ATOM 1350 N N . SER A 1 161 ? 4.270 17.010 -1.111 1.00 94.19 161 SER A N 1
ATOM 1351 C CA . SER A 1 161 ? 4.540 17.693 0.159 1.00 94.19 161 SER A CA 1
ATOM 1352 C C . SER A 1 161 ? 6.028 18.015 0.337 1.00 94.19 161 SER A C 1
ATOM 1354 O O . SER A 1 161 ? 6.898 17.151 0.235 1.00 94.19 161 SER A O 1
ATOM 1356 N N . ARG A 1 162 ? 6.328 19.269 0.671 1.00 94.62 162 ARG A N 1
ATOM 1357 C CA . ARG A 1 162 ? 7.677 19.772 0.963 1.00 94.62 162 ARG A CA 1
ATOM 1358 C C . ARG A 1 162 ? 8.058 19.621 2.430 1.00 94.62 162 ARG A C 1
ATOM 1360 O O . ARG A 1 162 ? 9.242 19.670 2.743 1.00 94.62 162 ARG A O 1
ATOM 1367 N N . TYR A 1 163 ? 7.083 19.477 3.329 1.00 95.94 163 TYR A N 1
ATOM 1368 C CA . TYR A 1 163 ? 7.321 19.534 4.778 1.00 95.94 163 TYR A CA 1
ATOM 1369 C C . TYR A 1 163 ? 6.910 18.275 5.543 1.00 95.94 163 TYR A C 1
ATOM 1371 O O . TYR A 1 163 ? 7.127 18.216 6.753 1.00 95.94 163 TYR A O 1
ATOM 1379 N N . LEU A 1 164 ? 6.365 17.253 4.879 1.00 94.56 164 LEU A N 1
ATOM 1380 C CA . LEU A 1 164 ? 6.023 15.996 5.536 1.00 94.56 164 LEU A CA 1
ATOM 1381 C C . LEU A 1 164 ? 7.285 15.222 5.952 1.00 94.56 164 LEU A C 1
ATOM 1383 O O . LEU A 1 164 ? 8.013 14.667 5.134 1.00 94.56 164 LEU A O 1
ATOM 1387 N N . THR A 1 165 ? 7.519 15.160 7.259 1.00 94.88 165 THR A N 1
ATOM 1388 C CA . THR A 1 165 ? 8.673 14.493 7.886 1.00 94.88 165 THR A CA 1
ATOM 1389 C C . THR A 1 165 ? 8.242 13.442 8.907 1.00 94.88 165 THR A C 1
ATOM 1391 O O . THR A 1 165 ? 7.072 13.354 9.280 1.00 94.88 165 THR A O 1
ATOM 1394 N N . ARG A 1 166 ? 9.210 12.686 9.443 1.00 94.88 166 ARG A N 1
ATOM 1395 C CA . ARG A 1 166 ? 8.988 11.694 10.510 1.00 94.88 166 ARG A CA 1
ATOM 1396 C C . ARG A 1 166 ? 8.271 12.241 11.753 1.00 94.88 166 ARG A C 1
ATOM 1398 O O . ARG A 1 166 ? 7.563 11.484 12.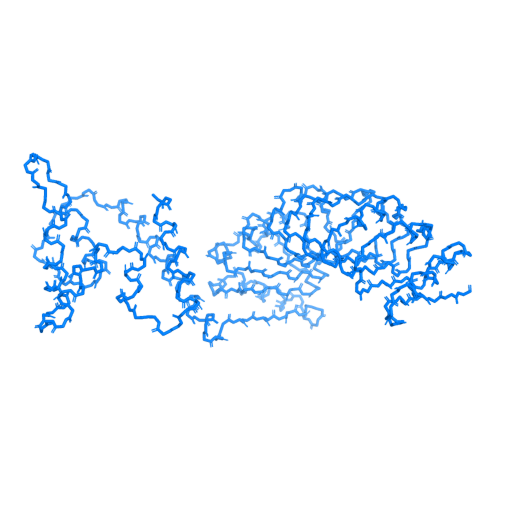405 1.00 94.88 166 ARG A O 1
ATOM 1405 N N . GLU A 1 167 ? 8.463 13.520 12.086 1.00 96.38 167 GLU A N 1
ATOM 1406 C CA . GLU A 1 167 ? 7.925 14.111 13.321 1.00 96.38 167 GLU A CA 1
ATOM 1407 C C . GLU A 1 167 ? 6.394 14.139 13.312 1.00 96.38 167 GLU A C 1
ATOM 1409 O O . GLU A 1 167 ? 5.765 13.914 14.342 1.00 96.38 167 GLU A O 1
ATOM 1414 N N . HIS A 1 168 ? 5.793 14.287 12.131 1.00 95.19 168 HIS A N 1
ATOM 1415 C CA . HIS A 1 168 ? 4.346 14.234 11.942 1.00 95.19 168 HIS A CA 1
ATOM 1416 C C . HIS A 1 168 ? 3.777 12.865 12.334 1.00 95.19 168 HIS A C 1
ATOM 1418 O O . HIS A 1 168 ? 2.787 12.775 13.051 1.00 95.19 168 HIS A O 1
ATOM 1424 N N . PHE A 1 169 ? 4.451 11.780 11.954 1.00 93.31 169 PHE A N 1
ATOM 1425 C CA . PHE A 1 169 ? 4.024 10.424 12.302 1.00 93.31 169 PHE A CA 1
ATOM 1426 C C . PHE A 1 169 ? 4.291 10.066 13.770 1.00 93.31 169 PHE A C 1
ATOM 1428 O O . PHE A 1 169 ? 3.734 9.092 14.271 1.00 93.31 169 PHE A O 1
ATOM 1435 N N . ASN A 1 170 ? 5.126 10.831 14.475 1.00 93.62 170 ASN A N 1
ATOM 1436 C CA . ASN A 1 170 ? 5.432 10.613 15.889 1.00 93.62 170 ASN A CA 1
ATOM 1437 C C . ASN A 1 170 ? 4.485 11.363 16.840 1.00 93.62 170 ASN A C 1
ATOM 1439 O O . ASN A 1 170 ? 4.599 11.180 18.053 1.00 93.62 170 ASN A O 1
ATOM 1443 N N . THR A 1 171 ? 3.558 12.184 16.335 1.00 92.81 171 THR A N 1
ATOM 1444 C CA . THR A 1 171 ? 2.613 12.898 17.201 1.00 92.81 171 THR A CA 1
ATOM 1445 C C . THR A 1 171 ? 1.701 11.921 17.946 1.00 92.81 171 THR A C 1
ATOM 1447 O O . THR A 1 171 ? 1.314 10.870 17.428 1.00 92.81 171 THR A O 1
ATOM 1450 N N . LEU A 1 172 ? 1.332 12.274 19.182 1.00 87.12 172 LEU A N 1
ATOM 1451 C CA . LEU A 1 172 ? 0.438 11.451 20.006 1.00 87.12 172 LEU A CA 1
ATOM 1452 C C . LEU A 1 172 ? -0.921 11.237 19.328 1.00 87.12 172 LEU A C 1
ATOM 1454 O O . LEU A 1 172 ? -1.420 10.113 19.318 1.00 87.12 172 LEU A O 1
ATOM 1458 N N . ALA A 1 173 ? -1.468 12.283 18.703 1.00 86.88 173 ALA A N 1
ATOM 1459 C CA . ALA A 1 173 ? -2.735 12.217 17.981 1.00 86.88 173 ALA A CA 1
ATOM 1460 C C . ALA A 1 173 ? -2.674 11.219 16.812 1.00 86.88 173 ALA A C 1
ATOM 1462 O O . ALA A 1 173 ? -3.532 10.344 16.695 1.00 86.88 173 ALA A O 1
ATOM 1463 N N . PHE A 1 174 ? -1.608 11.251 16.000 1.00 90.62 174 PHE A N 1
ATOM 1464 C CA . PHE A 1 174 ? -1.430 10.278 14.921 1.00 90.62 174 PHE A CA 1
ATOM 1465 C C . PHE A 1 174 ? -1.276 8.846 15.448 1.00 90.62 174 PHE A C 1
ATOM 1467 O O . PHE A 1 174 ? -1.916 7.922 14.941 1.00 90.62 174 PHE A O 1
ATOM 1474 N N . GLN A 1 175 ? -0.480 8.653 16.504 1.00 88.81 175 GLN A N 1
ATOM 1475 C CA . GLN A 1 175 ? -0.301 7.337 17.121 1.00 88.81 175 GLN A CA 1
ATOM 1476 C C . GLN A 1 175 ? -1.608 6.777 17.704 1.00 88.81 175 GLN A C 1
ATOM 1478 O O . GLN A 1 175 ? -1.820 5.566 17.649 1.00 88.81 175 GLN A O 1
ATOM 1483 N N . GLY A 1 176 ? -2.505 7.629 18.205 1.00 84.19 176 GLY A N 1
ATOM 1484 C CA . GLY A 1 176 ? -3.816 7.216 18.714 1.00 84.19 176 GLY A CA 1
ATOM 1485 C C . GLY A 1 176 ? -4.728 6.598 17.649 1.00 84.19 176 GLY A C 1
ATOM 1486 O O . GLY A 1 176 ? -5.512 5.705 17.959 1.00 84.19 176 GLY A O 1
ATOM 1487 N N . ARG A 1 177 ? -4.584 7.009 16.382 1.00 85.88 177 ARG A N 1
ATOM 1488 C CA . ARG A 1 177 ? -5.471 6.608 15.268 1.00 85.88 177 ARG A CA 1
ATOM 1489 C C . ARG A 1 177 ? -4.814 5.753 14.185 1.00 85.88 177 ARG A C 1
ATOM 1491 O O . ARG A 1 177 ? -5.477 5.362 13.229 1.00 85.88 177 ARG A O 1
ATOM 1498 N N . ARG A 1 178 ? -3.530 5.421 14.333 1.00 85.25 178 ARG A N 1
ATOM 1499 C CA . ARG A 1 178 ? -2.727 4.642 13.366 1.00 85.25 178 ARG A CA 1
ATOM 1500 C C . ARG A 1 178 ? -3.368 3.323 12.909 1.00 85.25 178 ARG A C 1
ATOM 1502 O O . ARG A 1 178 ? -3.117 2.868 11.803 1.00 85.25 178 ARG A O 1
ATOM 1509 N N . HIS A 1 179 ? -4.212 2.724 13.750 1.00 84.06 179 HIS A N 1
ATOM 1510 C CA . HIS A 1 179 ? -4.917 1.469 13.476 1.00 84.06 179 HIS A CA 1
ATOM 1511 C C . HIS A 1 179 ? -6.054 1.606 12.451 1.00 84.06 179 HIS A C 1
ATOM 1513 O O . HIS A 1 179 ? -6.548 0.598 11.957 1.00 84.06 179 HIS A O 1
ATOM 1519 N N . HIS A 1 180 ? -6.473 2.833 12.136 1.00 83.56 180 HIS A N 1
ATOM 1520 C CA . HIS A 1 180 ? -7.519 3.101 11.150 1.00 83.56 180 HIS A CA 1
ATOM 1521 C C . HIS A 1 180 ? -6.972 3.339 9.744 1.00 83.56 180 HIS A C 1
ATOM 1523 O O . HIS A 1 180 ? -7.743 3.273 8.792 1.00 83.56 180 HIS A O 1
ATOM 1529 N N . LEU A 1 181 ? -5.670 3.605 9.614 1.00 88.31 181 LEU A N 1
ATOM 1530 C CA . LEU A 1 181 ? -5.053 4.004 8.360 1.00 88.31 181 LEU A CA 1
ATOM 1531 C C . LEU A 1 181 ? -4.712 2.780 7.505 1.00 88.31 181 LEU A C 1
ATOM 1533 O O . LEU A 1 181 ? -3.781 2.041 7.819 1.00 88.31 181 LEU A O 1
ATOM 1537 N N . THR A 1 182 ? -5.454 2.598 6.415 1.00 89.38 182 THR A N 1
ATOM 1538 C CA . THR A 1 182 ? -5.306 1.471 5.483 1.00 89.38 182 THR A CA 1
ATOM 1539 C C . THR A 1 182 ? -4.653 1.877 4.166 1.00 89.38 182 THR A C 1
ATOM 1541 O O . THR A 1 182 ? -4.133 1.022 3.455 1.00 89.38 182 THR A O 1
ATOM 1544 N N . SER A 1 183 ? -4.644 3.165 3.829 1.00 90.31 183 SER A N 1
ATOM 1545 C CA . SER A 1 183 ? -4.056 3.673 2.589 1.00 90.31 183 SER A CA 1
ATOM 1546 C C . SER A 1 183 ? -3.209 4.910 2.845 1.00 90.31 183 SER A C 1
ATOM 1548 O O . SER A 1 183 ? -3.612 5.812 3.581 1.00 90.31 183 SER A O 1
ATOM 1550 N N . VAL A 1 184 ? -2.024 4.954 2.244 1.00 91.69 184 VAL A N 1
ATOM 1551 C CA . VAL A 1 184 ? -1.139 6.116 2.281 1.00 91.69 184 VAL A CA 1
ATOM 1552 C C . VAL A 1 184 ? -0.564 6.353 0.892 1.00 91.69 184 VAL A C 1
ATOM 1554 O O . VAL A 1 184 ? 0.101 5.481 0.339 1.00 91.69 184 VAL A O 1
ATOM 1557 N N . ASP A 1 185 ? -0.781 7.547 0.354 1.00 92.06 185 ASP A N 1
ATOM 1558 C CA . ASP A 1 185 ? -0.143 8.032 -0.865 1.00 92.06 185 ASP A CA 1
ATOM 1559 C C . ASP A 1 185 ? 0.698 9.265 -0.547 1.00 92.06 185 ASP A C 1
ATOM 1561 O O . ASP A 1 185 ? 0.181 10.310 -0.159 1.00 92.06 185 ASP A O 1
ATOM 1565 N N . LEU A 1 186 ? 2.011 9.131 -0.688 1.00 91.81 186 LEU A N 1
ATOM 1566 C CA . LEU A 1 186 ? 2.978 10.198 -0.452 1.00 91.81 186 LEU A CA 1
ATOM 1567 C C . LEU A 1 186 ? 3.678 10.606 -1.747 1.00 91.81 186 LEU A C 1
ATOM 1569 O O . LEU A 1 186 ? 4.815 11.076 -1.701 1.00 91.81 186 LEU A O 1
ATOM 1573 N N . HIS A 1 187 ? 3.065 10.386 -2.911 1.00 88.12 187 HIS A N 1
ATOM 1574 C CA . HIS A 1 187 ? 3.704 10.661 -4.192 1.00 88.12 187 HIS A CA 1
ATOM 1575 C C . HIS A 1 187 ? 4.319 12.072 -4.240 1.00 88.12 187 HIS A C 1
ATOM 1577 O O . HIS A 1 187 ? 3.665 13.080 -3.981 1.00 88.12 187 HIS A O 1
ATOM 1583 N N . GLY A 1 188 ? 5.609 12.154 -4.572 1.00 88.12 188 GLY A N 1
ATOM 1584 C CA . GLY A 1 188 ? 6.329 13.425 -4.682 1.00 88.12 188 GLY A CA 1
ATOM 1585 C C . GLY A 1 188 ? 6.636 14.144 -3.359 1.00 88.12 188 GLY A C 1
ATOM 1586 O O . GLY A 1 188 ? 7.152 15.259 -3.410 1.00 88.12 188 GLY A O 1
ATOM 1587 N N . ALA A 1 189 ? 6.367 13.563 -2.181 1.00 91.50 189 ALA A N 1
ATOM 1588 C CA . ALA A 1 189 ? 6.704 14.209 -0.908 1.00 91.50 189 ALA A CA 1
ATOM 1589 C C . ALA A 1 189 ? 8.233 14.298 -0.677 1.00 91.50 189 ALA A C 1
ATOM 1591 O O . ALA A 1 189 ? 8.902 13.354 -0.268 1.00 91.50 189 ALA A O 1
ATOM 1592 N N . GLN A 1 190 ? 8.811 15.469 -0.939 1.00 89.81 190 GLN A N 1
ATOM 1593 C CA . GLN A 1 190 ? 10.258 15.686 -1.034 1.00 89.81 190 GLN A CA 1
ATOM 1594 C C . GLN A 1 190 ? 10.998 15.570 0.302 1.00 89.81 190 GLN A C 1
ATOM 1596 O O . GLN A 1 190 ? 12.168 15.209 0.320 1.00 89.81 190 GLN A O 1
ATOM 1601 N N . ALA A 1 191 ? 10.344 15.888 1.422 1.00 90.44 191 ALA A N 1
ATOM 1602 C CA . ALA A 1 191 ? 10.955 15.777 2.750 1.00 90.44 191 ALA A CA 1
ATOM 1603 C C . ALA A 1 191 ? 10.774 14.393 3.395 1.00 90.44 191 ALA A C 1
ATOM 1605 O O . ALA A 1 191 ? 11.334 14.122 4.467 1.00 90.44 191 ALA A O 1
ATOM 1606 N N . PHE A 1 192 ? 10.006 13.505 2.757 1.00 91.00 192 PHE A N 1
ATOM 1607 C CA . PHE A 1 192 ? 9.739 12.177 3.278 1.00 91.00 192 PHE A CA 1
ATOM 1608 C C . PHE A 1 192 ? 10.873 11.218 2.901 1.00 91.00 192 PHE A C 1
ATOM 1610 O O . PHE A 1 192 ? 11.041 10.816 1.754 1.00 91.00 192 PHE A O 1
ATOM 1617 N N . ASN A 1 193 ? 11.673 10.852 3.902 1.00 88.94 193 ASN A N 1
ATOM 1618 C CA . ASN A 1 193 ? 12.863 10.018 3.745 1.00 88.94 193 ASN A CA 1
ATOM 1619 C C . ASN A 1 193 ? 12.740 8.684 4.506 1.00 88.94 193 ASN A C 1
ATOM 1621 O O . ASN A 1 193 ? 11.730 8.401 5.153 1.00 88.94 193 ASN A O 1
ATOM 1625 N N . ASN A 1 194 ? 13.807 7.876 4.502 1.00 85.94 194 ASN A N 1
ATOM 1626 C CA . ASN A 1 194 ? 13.846 6.563 5.167 1.00 85.94 194 ASN A CA 1
ATOM 1627 C C . ASN A 1 194 ? 13.463 6.610 6.659 1.00 85.94 194 ASN A C 1
ATOM 1629 O O . ASN A 1 194 ? 12.872 5.664 7.181 1.00 85.94 194 ASN A O 1
ATOM 1633 N N . SER A 1 195 ? 13.775 7.707 7.359 1.00 89.94 195 SER A N 1
ATOM 1634 C CA . SER A 1 195 ? 13.382 7.872 8.762 1.00 89.94 195 SER A CA 1
ATOM 1635 C C . SER A 1 195 ? 11.883 8.149 8.917 1.00 89.94 195 SER A C 1
ATOM 1637 O O . SER A 1 195 ? 11.269 7.632 9.851 1.00 89.94 195 SER A O 1
ATOM 1639 N N . GLY A 1 196 ? 11.289 8.893 7.977 1.00 91.50 196 GLY A N 1
ATOM 1640 C CA . GLY A 1 196 ? 9.843 9.091 7.870 1.00 91.50 196 GLY A CA 1
ATOM 1641 C C . GLY A 1 196 ? 9.119 7.783 7.587 1.00 91.50 196 GLY A C 1
ATOM 1642 O O . GLY A 1 196 ? 8.185 7.437 8.306 1.00 91.50 196 GLY A O 1
ATOM 1643 N N . PHE A 1 197 ? 9.624 6.995 6.636 1.00 89.12 197 PHE A N 1
ATOM 1644 C CA . PHE A 1 197 ? 9.083 5.670 6.347 1.00 89.12 197 PHE A CA 1
ATOM 1645 C C . PHE A 1 197 ? 9.151 4.736 7.554 1.00 89.12 197 PHE A C 1
ATOM 1647 O O . PHE A 1 197 ? 8.163 4.093 7.890 1.00 89.12 197 PHE A O 1
ATOM 1654 N N . LYS A 1 198 ? 10.281 4.696 8.269 1.00 88.56 198 LYS A N 1
ATOM 1655 C CA . LYS A 1 198 ? 10.410 3.885 9.487 1.00 88.56 198 LYS A CA 1
ATOM 1656 C C . LYS A 1 198 ? 9.406 4.304 10.568 1.00 88.56 198 LYS A C 1
ATOM 1658 O O . LYS A 1 198 ? 8.865 3.438 11.255 1.00 88.56 198 LYS A O 1
ATOM 1663 N N . ALA A 1 199 ? 9.150 5.605 10.718 1.00 91.56 199 ALA A N 1
ATOM 1664 C CA . ALA A 1 199 ? 8.141 6.118 11.644 1.00 91.56 199 ALA A CA 1
ATOM 1665 C C . ALA A 1 199 ? 6.721 5.709 11.216 1.00 91.56 199 ALA A C 1
ATOM 1667 O O . ALA A 1 199 ? 5.982 5.157 12.032 1.00 91.56 199 ALA A O 1
ATOM 1668 N N . LEU A 1 200 ? 6.379 5.879 9.933 1.00 91.25 200 LEU A N 1
ATOM 1669 C CA . LEU A 1 200 ? 5.101 5.447 9.362 1.00 91.25 200 LEU A CA 1
ATOM 1670 C C . LEU A 1 200 ? 4.894 3.934 9.519 1.00 91.25 200 LEU A C 1
ATOM 1672 O O . LEU A 1 200 ? 3.867 3.506 10.033 1.00 91.25 200 LEU A O 1
ATOM 1676 N N . HIS A 1 201 ? 5.889 3.122 9.156 1.00 87.12 201 HIS A N 1
ATOM 1677 C CA . HIS A 1 201 ? 5.863 1.665 9.299 1.00 87.12 201 HIS A CA 1
ATOM 1678 C C . HIS A 1 201 ? 5.660 1.249 10.761 1.00 87.12 201 HIS A C 1
ATOM 1680 O O . HIS A 1 201 ? 4.858 0.366 11.058 1.00 87.12 201 HIS A O 1
ATOM 1686 N N . LYS A 1 202 ? 6.371 1.882 11.704 1.00 88.94 202 LYS A N 1
ATOM 1687 C CA . LYS A 1 202 ? 6.211 1.607 13.141 1.00 88.94 202 LYS A CA 1
ATOM 1688 C C . LYS A 1 202 ? 4.809 1.970 13.638 1.00 88.94 202 LYS A C 1
ATOM 1690 O O . LYS A 1 202 ? 4.306 1.311 14.547 1.00 88.94 202 LYS A O 1
ATOM 1695 N N . ALA A 1 203 ? 4.208 3.015 13.079 1.00 88.81 203 ALA A N 1
ATOM 1696 C CA . ALA A 1 203 ? 2.878 3.457 13.456 1.00 88.81 203 ALA A CA 1
ATOM 1697 C C . ALA A 1 203 ? 1.792 2.548 12.857 1.00 88.81 203 ALA A C 1
ATOM 1699 O O . ALA A 1 203 ? 1.005 1.955 13.589 1.00 88.81 203 ALA A O 1
ATOM 1700 N N . CYS A 1 204 ? 1.766 2.407 11.536 1.00 86.94 204 CYS A N 1
ATOM 1701 C CA . CYS A 1 204 ? 0.614 1.869 10.815 1.00 86.94 204 CYS A CA 1
ATOM 1702 C C . CYS A 1 204 ? 0.855 0.485 10.212 1.00 86.94 204 CYS A C 1
ATOM 1704 O O . CYS A 1 204 ? -0.052 -0.053 9.588 1.00 86.94 204 CYS A O 1
ATOM 1706 N N . GLY A 1 205 ? 2.039 -0.112 10.391 1.00 78.56 205 GLY A N 1
ATOM 1707 C CA . GLY A 1 205 ? 2.435 -1.287 9.616 1.00 78.56 205 GLY A CA 1
ATOM 1708 C C . GLY A 1 205 ? 1.447 -2.451 9.675 1.00 78.56 205 GLY A C 1
ATOM 1709 O O . GLY A 1 205 ? 1.230 -3.111 8.685 1.00 78.56 205 GLY A O 1
ATOM 1710 N N . ILE A 1 206 ? 0.753 -2.688 10.784 1.00 81.25 206 ILE A N 1
ATOM 1711 C CA . ILE A 1 206 ? -0.178 -3.831 10.857 1.00 81.25 206 ILE A CA 1
ATOM 1712 C C . ILE A 1 206 ? -1.468 -3.595 10.043 1.00 81.25 206 ILE A C 1
ATOM 1714 O O . ILE A 1 206 ? -2.099 -4.558 9.619 1.00 81.25 206 ILE A O 1
ATOM 1718 N N . ALA A 1 207 ? -1.875 -2.338 9.854 1.00 83.50 207 ALA A N 1
ATOM 1719 C CA . ALA A 1 207 ? -3.168 -1.972 9.269 1.00 83.50 207 ALA A CA 1
ATOM 1720 C C . ALA A 1 207 ? -3.069 -1.434 7.835 1.00 83.50 207 ALA A C 1
ATOM 1722 O O . ALA A 1 207 ? -4.075 -1.392 7.130 1.00 83.50 207 ALA A O 1
ATOM 1723 N N . LEU A 1 208 ? -1.881 -1.000 7.413 1.00 85.62 208 LEU A N 1
ATOM 1724 C CA . LEU A 1 208 ? -1.688 -0.379 6.114 1.00 85.62 208 LEU A CA 1
ATOM 1725 C C . LEU A 1 208 ? -1.770 -1.443 5.008 1.00 85.62 208 LEU A C 1
ATOM 1727 O O . LEU A 1 208 ? -1.147 -2.490 5.097 1.00 85.62 208 LEU A O 1
ATOM 1731 N N . GLU A 1 209 ? -2.550 -1.190 3.965 1.00 86.81 209 GLU A N 1
ATOM 1732 C CA . GLU A 1 209 ? -2.755 -2.112 2.841 1.00 86.81 209 GLU A CA 1
ATOM 1733 C C . GLU A 1 209 ? -2.163 -1.552 1.545 1.00 86.81 209 GLU A C 1
ATOM 1735 O O . GLU A 1 209 ? -1.570 -2.294 0.757 1.00 86.81 209 GLU A O 1
ATOM 1740 N N . TYR A 1 210 ? -2.295 -0.238 1.351 1.00 86.62 210 TYR A N 1
ATOM 1741 C CA . TYR A 1 210 ? -1.794 0.493 0.193 1.00 86.62 210 TYR A CA 1
ATOM 1742 C C . TYR A 1 210 ? -0.726 1.504 0.602 1.00 86.62 210 TYR A C 1
ATOM 1744 O O . TYR A 1 210 ? -0.921 2.289 1.535 1.00 86.62 210 TYR A O 1
ATOM 1752 N N . LEU A 1 211 ? 0.385 1.498 -0.130 1.00 87.38 211 LEU A N 1
ATOM 1753 C CA . LEU A 1 211 ? 1.461 2.460 0.026 1.00 87.38 211 LEU A CA 1
ATOM 1754 C C . LEU A 1 211 ? 1.961 2.938 -1.343 1.00 87.38 211 LEU A C 1
ATOM 1756 O O . LEU A 1 211 ? 2.634 2.203 -2.061 1.00 87.38 211 LEU A O 1
ATOM 1760 N N . SER A 1 212 ? 1.712 4.203 -1.655 1.00 87.00 212 SER A N 1
ATOM 1761 C CA . SER A 1 212 ? 2.417 4.934 -2.709 1.00 87.00 212 SER A CA 1
ATOM 1762 C C . SER A 1 212 ? 3.420 5.877 -2.058 1.00 87.00 212 SER A C 1
ATOM 1764 O O . SER A 1 212 ? 3.128 6.521 -1.045 1.00 87.00 212 SER A O 1
ATOM 1766 N N . CYS A 1 213 ? 4.644 5.901 -2.568 1.00 81.56 213 CYS A N 1
ATOM 1767 C CA . CYS A 1 213 ? 5.756 6.553 -1.894 1.00 81.56 213 CYS A CA 1
ATOM 1768 C C . CYS A 1 213 ? 6.594 7.421 -2.824 1.00 81.56 213 CYS A C 1
ATOM 1770 O O . CYS A 1 213 ? 6.434 7.438 -4.038 1.00 81.56 213 CYS A O 1
ATOM 1772 N N . CYS A 1 214 ? 7.479 8.201 -2.211 1.00 75.12 214 CYS A N 1
ATOM 1773 C CA . CYS A 1 214 ? 8.313 9.154 -2.917 1.00 75.12 214 CYS A CA 1
ATOM 1774 C C . CYS A 1 214 ? 9.500 8.458 -3.594 1.00 75.12 214 CYS A C 1
ATOM 1776 O O . CYS A 1 214 ? 10.061 7.517 -3.024 1.00 75.12 214 CYS A O 1
ATOM 1778 N N . PRO A 1 215 ? 10.021 9.039 -4.688 1.00 64.75 215 PRO A N 1
ATOM 1779 C CA . PRO A 1 215 ? 11.235 8.569 -5.353 1.00 64.75 215 PRO A CA 1
ATOM 1780 C C . PRO A 1 215 ? 12.504 8.554 -4.479 1.00 64.75 215 PRO A C 1
ATOM 1782 O O . PRO A 1 215 ? 13.542 8.036 -4.871 1.00 64.75 215 PRO A O 1
ATOM 1785 N N . GLN A 1 216 ? 12.480 9.200 -3.314 1.00 64.31 216 GLN A N 1
ATOM 1786 C CA . GLN A 1 216 ? 13.657 9.330 -2.453 1.00 64.31 216 GLN A CA 1
ATOM 1787 C C . GLN A 1 216 ? 13.816 8.173 -1.454 1.00 64.31 216 GLN A C 1
ATOM 1789 O O . GLN A 1 216 ? 14.774 8.157 -0.679 1.00 64.31 216 GLN A O 1
ATOM 1794 N N . LEU A 1 217 ? 12.886 7.214 -1.426 1.00 66.75 217 LEU A N 1
ATOM 1795 C CA . LEU A 1 217 ? 12.911 6.124 -0.456 1.00 66.75 217 LEU A CA 1
ATOM 1796 C C . LEU A 1 217 ? 13.803 4.963 -0.899 1.00 66.75 217 LEU A C 1
ATOM 1798 O O . LEU A 1 217 ? 13.575 4.305 -1.909 1.00 66.75 217 LEU A O 1
ATOM 1802 N N . THR A 1 218 ? 14.783 4.628 -0.063 1.00 62.34 218 THR A N 1
ATOM 1803 C CA . THR A 1 218 ? 15.565 3.398 -0.204 1.00 62.34 218 THR A CA 1
ATOM 1804 C C . THR A 1 218 ? 14.765 2.236 0.380 1.00 62.34 218 THR A C 1
ATOM 1806 O O . THR A 1 218 ? 14.820 1.970 1.584 1.00 62.34 218 THR A O 1
ATOM 1809 N N . LEU A 1 219 ? 14.017 1.520 -0.464 1.00 58.62 219 LEU A N 1
ATOM 1810 C CA . LEU A 1 219 ? 13.183 0.401 -0.004 1.00 58.62 219 LEU A CA 1
ATOM 1811 C C . LEU A 1 219 ? 13.973 -0.763 0.608 1.00 58.62 219 LEU A C 1
ATOM 1813 O O . LEU A 1 219 ? 13.484 -1.448 1.509 1.00 58.62 219 LEU A O 1
ATOM 1817 N N . VAL A 1 220 ? 15.203 -0.960 0.130 1.00 51.09 220 VAL A N 1
ATOM 1818 C CA . VAL A 1 220 ? 15.979 -2.204 0.261 1.00 51.09 220 VAL A CA 1
ATOM 1819 C C . VAL A 1 220 ? 16.244 -2.619 1.716 1.00 51.09 220 VAL A C 1
ATOM 1821 O O . VAL A 1 220 ? 16.365 -3.808 2.005 1.00 51.09 220 VAL A O 1
ATOM 1824 N N . ALA A 1 221 ? 16.282 -1.680 2.666 1.00 51.59 221 ALA A N 1
ATOM 1825 C CA . ALA A 1 221 ? 16.548 -2.007 4.069 1.00 51.59 221 ALA A CA 1
ATOM 1826 C C . ALA A 1 221 ? 15.285 -2.199 4.927 1.00 51.59 221 ALA A C 1
ATOM 1828 O O . ALA A 1 221 ? 15.313 -2.970 5.885 1.00 51.59 221 ALA A O 1
ATOM 1829 N N . ASN A 1 222 ? 14.184 -1.506 4.618 1.00 53.78 222 ASN A N 1
ATOM 1830 C CA . ASN A 1 222 ? 13.073 -1.366 5.568 1.00 53.78 222 ASN A CA 1
ATOM 1831 C C . ASN A 1 222 ? 11.865 -2.267 5.269 1.00 53.78 222 ASN A C 1
ATOM 1833 O O . ASN A 1 222 ? 11.061 -2.482 6.172 1.00 53.78 222 ASN A O 1
ATOM 1837 N N . VAL A 1 223 ? 11.744 -2.815 4.052 1.00 61.09 223 VAL A N 1
ATOM 1838 C CA . VAL A 1 223 ? 10.573 -3.620 3.631 1.00 61.09 223 VAL A CA 1
ATOM 1839 C C . VAL A 1 223 ? 10.830 -5.132 3.693 1.00 61.09 223 VAL A C 1
ATOM 1841 O O . VAL A 1 223 ? 9.915 -5.929 3.513 1.00 61.09 223 VAL A O 1
ATOM 1844 N N . LYS A 1 224 ? 12.046 -5.568 4.060 1.00 60.47 224 LYS A N 1
ATOM 1845 C CA . LYS A 1 224 ? 12.430 -6.996 4.131 1.00 60.47 224 LYS A CA 1
ATOM 1846 C C . LYS A 1 224 ? 11.534 -7.873 5.028 1.00 60.47 224 LYS A C 1
ATOM 1848 O O . LYS A 1 224 ? 11.684 -9.088 5.010 1.00 60.47 224 LYS A O 1
ATOM 1853 N N . LYS A 1 225 ? 10.632 -7.292 5.832 1.00 65.06 225 LYS A N 1
ATOM 1854 C CA . LYS A 1 225 ? 9.660 -8.011 6.678 1.00 65.06 225 LYS A CA 1
ATOM 1855 C C . LYS A 1 225 ? 8.274 -7.352 6.703 1.00 65.06 225 LYS A C 1
ATOM 1857 O O . LYS A 1 225 ? 7.610 -7.350 7.739 1.00 65.06 225 LYS A O 1
ATOM 1862 N N . SER A 1 226 ? 7.836 -6.754 5.601 1.00 65.56 226 SER A N 1
ATOM 1863 C CA . SER A 1 226 ? 6.504 -6.143 5.533 1.00 65.56 226 SER A CA 1
ATOM 1864 C C . SER A 1 226 ? 5.486 -7.160 5.020 1.00 65.56 226 SER A C 1
ATOM 1866 O O . SER A 1 226 ? 5.097 -7.143 3.858 1.00 65.56 226 SER A O 1
ATOM 1868 N N . SER A 1 227 ? 5.032 -8.053 5.905 1.00 69.50 227 SER A N 1
ATOM 1869 C CA . SER A 1 227 ? 4.066 -9.114 5.571 1.00 69.50 227 SER A CA 1
ATOM 1870 C C . SER A 1 227 ? 2.656 -8.625 5.224 1.00 69.50 227 SER A C 1
ATOM 1872 O O . SER A 1 227 ? 1.790 -9.432 4.906 1.00 69.50 227 SER A O 1
ATOM 1874 N N . TRP A 1 228 ? 2.420 -7.320 5.313 1.00 76.00 228 TRP A N 1
ATOM 1875 C CA . TRP A 1 228 ? 1.103 -6.693 5.326 1.00 76.00 228 TRP A CA 1
ATOM 1876 C C . TRP A 1 228 ? 0.785 -5.872 4.070 1.00 76.00 228 TRP A C 1
ATOM 1878 O O . TRP A 1 228 ? -0.385 -5.614 3.803 1.00 76.00 228 TRP A O 1
ATOM 1888 N N . ILE A 1 229 ? 1.793 -5.473 3.285 1.00 79.12 229 ILE A N 1
ATOM 1889 C CA . ILE A 1 229 ? 1.585 -4.622 2.104 1.00 79.12 229 ILE A CA 1
ATOM 1890 C C . ILE A 1 229 ? 0.865 -5.431 1.022 1.00 79.12 229 ILE A C 1
ATOM 1892 O O . ILE A 1 229 ? 1.376 -6.467 0.597 1.00 79.12 229 ILE A O 1
ATOM 1896 N N . LYS A 1 230 ? -0.286 -4.934 0.551 1.00 83.56 230 LYS A N 1
ATOM 1897 C CA . LYS A 1 230 ? -0.997 -5.488 -0.611 1.00 83.56 230 LYS A CA 1
ATOM 1898 C C . LYS A 1 230 ? -0.635 -4.766 -1.901 1.00 83.56 230 LYS A C 1
ATOM 1900 O O . LYS A 1 230 ? -0.579 -5.392 -2.951 1.00 83.56 230 LYS A O 1
ATOM 1905 N N . SER A 1 231 ? -0.366 -3.466 -1.841 1.00 81.31 231 SER A N 1
ATOM 1906 C CA . SER A 1 231 ? -0.005 -2.677 -3.019 1.00 81.31 231 SER A CA 1
ATOM 1907 C C . SER A 1 231 ? 1.108 -1.690 -2.699 1.00 81.31 231 SER A C 1
ATOM 1909 O O . SER A 1 231 ? 1.011 -0.950 -1.717 1.00 81.31 231 SER A O 1
ATOM 1911 N N . ALA A 1 232 ? 2.138 -1.664 -3.546 1.00 80.94 232 ALA A N 1
ATOM 1912 C CA . ALA A 1 232 ? 3.256 -0.730 -3.464 1.00 80.94 232 ALA A CA 1
ATOM 1913 C C . ALA A 1 232 ? 3.463 -0.016 -4.807 1.00 80.94 232 ALA A C 1
ATOM 1915 O O . ALA A 1 232 ? 3.556 -0.690 -5.833 1.00 80.94 232 ALA A O 1
ATOM 1916 N N . ALA A 1 233 ? 3.547 1.319 -4.796 1.00 80.31 233 ALA A N 1
ATOM 1917 C CA . ALA A 1 233 ? 3.679 2.119 -6.017 1.00 80.31 233 ALA A CA 1
ATOM 1918 C C . ALA A 1 233 ? 4.691 3.274 -5.933 1.00 80.31 233 ALA A C 1
ATOM 1920 O O . ALA A 1 233 ? 4.981 3.794 -4.850 1.00 80.31 233 ALA A O 1
ATOM 1921 N N . SER A 1 234 ? 5.191 3.675 -7.111 1.00 68.50 234 SER A N 1
ATOM 1922 C CA . SER A 1 234 ? 6.066 4.837 -7.353 1.00 68.50 234 SER A CA 1
ATOM 1923 C C . SER A 1 234 ? 7.392 4.807 -6.592 1.00 68.50 234 SER A C 1
ATOM 1925 O O . SER A 1 234 ? 7.920 5.8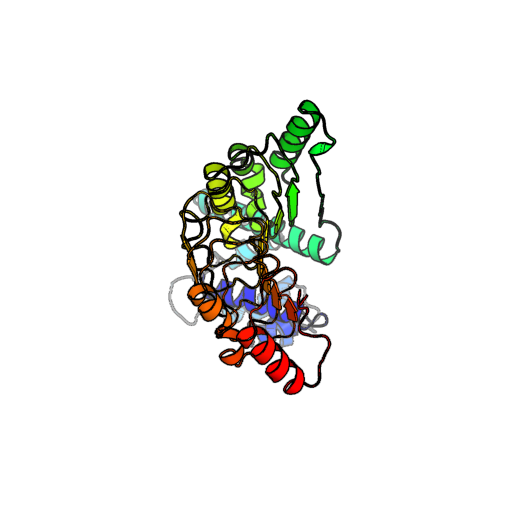28 -6.144 1.00 68.50 234 SER A O 1
ATOM 1927 N N . LEU A 1 235 ? 7.957 3.615 -6.440 1.00 69.44 235 LEU A N 1
ATOM 1928 C CA . LEU A 1 235 ? 9.184 3.432 -5.685 1.00 69.44 235 LEU A CA 1
ATOM 1929 C C . LEU A 1 235 ? 10.394 3.600 -6.596 1.00 69.44 235 LEU A C 1
ATOM 1931 O O . LEU A 1 235 ? 10.820 2.649 -7.242 1.00 69.44 235 LEU A O 1
ATOM 1935 N N . LYS A 1 236 ? 11.001 4.785 -6.608 1.00 65.00 236 LYS A N 1
ATOM 1936 C CA . LYS A 1 236 ? 12.301 4.926 -7.265 1.00 65.00 236 LYS A CA 1
ATOM 1937 C C . LYS A 1 236 ? 13.380 4.321 -6.378 1.00 65.00 236 LYS A C 1
ATOM 1939 O O . LYS A 1 236 ? 13.608 4.746 -5.245 1.00 65.00 236 LYS A O 1
ATOM 1944 N N . VAL A 1 237 ? 14.043 3.302 -6.901 1.00 60.19 237 VAL A N 1
ATOM 1945 C CA . VAL A 1 237 ? 15.160 2.647 -6.224 1.00 60.19 237 VAL A CA 1
ATOM 1946 C C . VAL A 1 237 ? 16.342 3.618 -6.227 1.00 60.19 237 VAL A C 1
ATOM 1948 O O . VAL A 1 237 ? 16.619 4.286 -7.218 1.00 60.19 237 VAL A O 1
ATOM 1951 N N . THR A 1 238 ? 17.041 3.741 -5.103 1.00 61.50 238 THR A N 1
ATOM 1952 C CA . THR A 1 238 ? 18.387 4.357 -5.072 1.00 61.50 238 THR A CA 1
ATOM 1953 C C . THR A 1 238 ? 19.380 3.414 -5.773 1.00 61.50 238 THR A C 1
ATOM 1955 O O . THR A 1 238 ? 18.996 2.274 -5.988 1.00 61.50 238 THR A O 1
ATOM 1958 N N . PRO A 1 239 ? 20.633 3.800 -6.114 1.00 57.03 239 PRO A N 1
ATOM 1959 C CA . PRO A 1 239 ? 21.604 3.007 -6.916 1.00 57.03 239 PRO A CA 1
ATOM 1960 C C . PRO A 1 239 ? 21.925 1.566 -6.469 1.00 57.03 239 PRO A C 1
ATOM 1962 O O . PRO A 1 239 ? 22.786 0.917 -7.059 1.00 57.03 239 PRO A O 1
ATOM 1965 N N . SER A 1 240 ? 21.243 1.042 -5.453 1.00 58.88 240 SER A N 1
ATOM 1966 C CA . SER A 1 240 ? 21.118 -0.390 -5.248 1.00 58.88 240 SER A CA 1
ATOM 1967 C C . SER A 1 240 ? 20.524 -1.054 -6.492 1.00 58.88 240 SER A C 1
ATOM 1969 O O . SER A 1 240 ? 19.420 -0.750 -6.933 1.00 58.88 240 SER A O 1
ATOM 1971 N N . GLN A 1 241 ? 21.297 -1.981 -7.040 1.00 73.25 241 GLN A N 1
ATOM 1972 C CA . GLN A 1 241 ? 20.952 -2.755 -8.224 1.00 73.25 241 GLN A CA 1
ATOM 1973 C C . GLN A 1 241 ? 19.956 -3.881 -7.918 1.00 73.25 241 GLN A C 1
ATOM 1975 O O . GLN A 1 241 ? 19.560 -4.585 -8.836 1.00 73.25 241 GLN A O 1
ATOM 1980 N N . GLU A 1 242 ? 19.553 -4.072 -6.660 1.00 80.50 242 GLU A N 1
ATOM 1981 C CA . GLU A 1 242 ? 18.805 -5.249 -6.227 1.00 80.50 242 GLU A CA 1
ATOM 1982 C C . GLU A 1 242 ? 17.682 -4.886 -5.252 1.00 80.50 242 GLU A C 1
ATOM 1984 O O . GLU A 1 242 ? 17.906 -4.299 -4.191 1.00 80.50 242 GLU A O 1
ATOM 1989 N N . ILE A 1 243 ? 16.460 -5.283 -5.601 1.00 80.94 243 ILE A N 1
ATOM 1990 C CA . ILE A 1 243 ? 15.306 -5.265 -4.711 1.00 80.94 243 ILE A CA 1
ATOM 1991 C C . ILE A 1 243 ? 14.971 -6.700 -4.320 1.00 80.94 243 ILE A C 1
ATOM 1993 O O . ILE A 1 243 ? 14.679 -7.536 -5.170 1.00 80.94 243 ILE A O 1
ATOM 1997 N N . GLN A 1 244 ? 14.913 -6.947 -3.013 1.00 81.69 244 GLN A N 1
ATOM 1998 C CA . GLN A 1 244 ? 14.378 -8.178 -2.446 1.00 81.69 244 GLN A CA 1
ATOM 1999 C C . GLN A 1 244 ? 13.189 -7.837 -1.543 1.00 81.69 244 GLN A C 1
ATOM 2001 O O . GLN A 1 244 ? 13.361 -7.195 -0.500 1.00 81.69 244 GLN A O 1
ATOM 2006 N N . LEU A 1 245 ? 11.985 -8.254 -1.939 1.00 82.06 245 LEU A N 1
ATOM 2007 C CA . LEU A 1 245 ? 10.751 -8.029 -1.183 1.00 82.06 245 LEU A CA 1
ATOM 2008 C C . LEU A 1 245 ? 10.185 -9.354 -0.685 1.00 82.06 245 LEU A C 1
ATOM 2010 O O . LEU A 1 245 ? 9.806 -10.214 -1.474 1.00 82.06 245 LEU A O 1
ATOM 2014 N N . HIS A 1 246 ? 10.078 -9.479 0.637 1.00 83.38 246 HIS A N 1
ATOM 2015 C CA . HIS A 1 246 ? 9.344 -10.559 1.290 1.00 83.38 246 HIS A CA 1
ATOM 2016 C C . HIS A 1 246 ? 7.995 -10.018 1.770 1.00 83.38 246 HIS A C 1
ATOM 2018 O O . HIS A 1 246 ? 7.872 -9.486 2.878 1.00 83.38 246 HIS A O 1
ATOM 2024 N N . ALA A 1 247 ? 7.003 -10.096 0.883 1.00 83.25 247 ALA A N 1
ATOM 2025 C CA . ALA A 1 247 ? 5.684 -9.505 1.063 1.00 83.25 247 ALA A CA 1
ATOM 2026 C C . ALA A 1 247 ? 4.605 -10.502 0.597 1.00 83.25 247 ALA A C 1
ATOM 2028 O O . ALA A 1 247 ? 4.034 -10.326 -0.475 1.00 83.25 247 ALA A O 1
ATOM 2029 N N . PRO A 1 248 ? 4.291 -11.550 1.387 1.00 85.00 248 PRO A N 1
ATOM 2030 C CA . PRO A 1 248 ? 3.400 -12.650 0.987 1.00 85.00 248 PRO A CA 1
ATOM 2031 C C . PRO A 1 248 ? 1.977 -12.232 0.582 1.00 85.00 248 PRO A C 1
ATOM 2033 O O . PRO A 1 248 ? 1.258 -13.017 -0.039 1.00 85.00 248 PRO A O 1
ATOM 2036 N N . LEU A 1 249 ? 1.549 -11.022 0.956 1.00 85.12 249 LEU A N 1
ATOM 2037 C CA . LEU A 1 249 ? 0.239 -10.465 0.621 1.00 85.12 249 LEU A CA 1
ATOM 2038 C C . LEU A 1 249 ? 0.273 -9.465 -0.543 1.00 85.12 249 LEU A C 1
ATOM 2040 O O . LEU A 1 249 ? -0.784 -8.935 -0.872 1.00 85.12 249 LEU A O 1
ATOM 2044 N N . LEU A 1 250 ? 1.434 -9.218 -1.158 1.00 89.19 250 LEU A N 1
ATOM 2045 C CA . LEU A 1 250 ? 1.585 -8.251 -2.241 1.00 89.19 250 LEU A CA 1
ATOM 2046 C C . LEU A 1 250 ? 0.824 -8.722 -3.485 1.00 89.19 250 LEU A C 1
ATOM 2048 O O . LEU A 1 250 ? 1.148 -9.763 -4.056 1.00 89.19 250 LEU A O 1
ATOM 2052 N N . GLU A 1 251 ? -0.166 -7.931 -3.881 1.00 90.38 251 GLU A N 1
ATOM 2053 C CA . GLU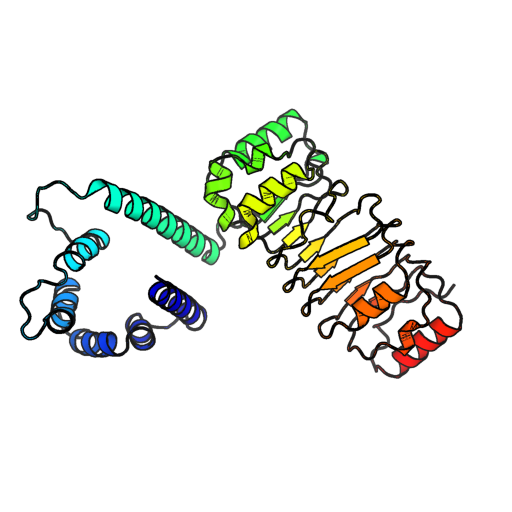 A 1 251 ? -1.047 -8.113 -5.035 1.00 90.38 251 GLU A CA 1
ATOM 2054 C C . GLU A 1 251 ? -0.657 -7.189 -6.196 1.00 90.38 251 GLU A C 1
ATOM 2056 O O . GLU A 1 251 ? -0.773 -7.592 -7.351 1.00 90.38 251 GLU A O 1
ATOM 2061 N N . ARG A 1 252 ? -0.153 -5.980 -5.921 1.00 89.94 252 ARG A N 1
ATOM 2062 C CA . ARG A 1 252 ? 0.276 -5.027 -6.956 1.00 89.94 252 ARG A CA 1
ATOM 2063 C C . ARG A 1 252 ? 1.640 -4.418 -6.646 1.00 89.94 252 ARG A C 1
ATOM 2065 O O . ARG A 1 252 ? 1.871 -3.946 -5.531 1.00 89.94 252 ARG A O 1
ATOM 2072 N N . LEU A 1 253 ? 2.511 -4.385 -7.649 1.00 89.94 253 LEU A N 1
ATOM 2073 C CA . LEU A 1 253 ? 3.810 -3.721 -7.589 1.00 89.94 253 LEU A CA 1
ATOM 2074 C C . LEU A 1 253 ? 3.982 -2.773 -8.776 1.00 89.94 253 LEU A C 1
ATOM 2076 O O . LEU A 1 253 ? 3.841 -3.192 -9.919 1.00 89.94 253 LEU A O 1
ATOM 2080 N N . ASP A 1 254 ? 4.310 -1.516 -8.497 1.00 88.50 254 ASP A N 1
ATOM 2081 C CA . ASP A 1 254 ? 4.465 -0.466 -9.503 1.00 88.50 254 ASP A CA 1
ATOM 2082 C C . ASP A 1 254 ? 5.792 0.286 -9.277 1.00 88.50 254 ASP A C 1
ATOM 2084 O O . ASP A 1 254 ? 5.950 1.045 -8.312 1.00 88.50 254 ASP A O 1
ATOM 2088 N N . LEU A 1 255 ? 6.777 -0.004 -10.134 1.00 87.31 255 LEU A N 1
ATOM 2089 C CA . LEU A 1 255 ? 8.153 0.505 -10.107 1.00 87.31 255 LEU A CA 1
ATOM 2090 C C . LEU A 1 255 ? 8.502 1.178 -11.449 1.00 87.31 255 LEU A C 1
ATOM 2092 O O . LEU A 1 255 ? 9.297 0.643 -12.212 1.00 87.31 255 LEU A O 1
ATOM 2096 N N . PRO A 1 256 ? 7.924 2.339 -11.781 1.00 85.44 256 PRO A N 1
ATOM 2097 C CA . PRO A 1 256 ? 8.270 3.027 -13.014 1.00 85.44 256 PRO A CA 1
ATOM 2098 C C . PRO A 1 256 ? 9.625 3.743 -12.876 1.00 85.44 256 PRO A C 1
ATOM 2100 O O . PRO A 1 256 ? 9.990 4.216 -11.794 1.00 85.44 256 PRO A O 1
ATOM 2103 N N . ASP A 1 257 ? 10.343 3.879 -13.989 1.00 84.75 257 ASP A N 1
ATOM 2104 C CA . ASP A 1 257 ? 11.544 4.708 -14.140 1.00 84.75 257 ASP A CA 1
ATOM 2105 C C . ASP A 1 257 ? 12.680 4.360 -13.155 1.00 84.75 257 ASP A C 1
ATOM 2107 O O . ASP A 1 257 ? 13.319 5.239 -12.553 1.00 84.75 257 ASP A O 1
ATOM 2111 N N . CYS A 1 258 ? 12.968 3.066 -13.005 1.00 80.12 258 CYS A N 1
ATOM 2112 C CA . CYS A 1 258 ? 14.048 2.509 -12.192 1.00 80.12 258 CYS A CA 1
ATOM 2113 C C . CYS A 1 258 ? 15.186 1.926 -13.068 1.00 80.12 258 CYS A C 1
ATOM 2115 O O . CYS A 1 258 ? 15.534 0.749 -12.950 1.00 80.12 258 CYS A O 1
ATOM 2117 N N . PRO A 1 259 ? 15.901 2.749 -13.869 1.00 80.31 259 PRO A N 1
ATOM 2118 C CA . PRO A 1 259 ? 16.879 2.280 -14.869 1.00 80.31 259 PRO A CA 1
ATOM 2119 C C . PRO A 1 259 ? 18.102 1.557 -14.281 1.00 80.31 259 PRO A C 1
ATOM 2121 O O . PRO A 1 259 ? 18.878 0.924 -14.992 1.00 80.31 259 PRO A O 1
ATOM 2124 N N . ILE A 1 260 ? 18.304 1.687 -12.973 1.00 81.44 260 ILE A N 1
ATOM 2125 C CA . ILE A 1 260 ? 19.410 1.107 -12.205 1.00 81.44 260 ILE A CA 1
ATOM 2126 C C . ILE A 1 260 ? 19.051 -0.231 -11.551 1.00 81.44 260 ILE A C 1
ATOM 2128 O O . ILE A 1 260 ? 19.946 -0.896 -11.027 1.00 81.44 260 ILE A O 1
ATOM 2132 N N . LEU A 1 261 ? 17.775 -0.625 -11.569 1.00 82.06 261 LEU A N 1
ATOM 2133 C CA . LEU A 1 261 ? 17.308 -1.887 -11.012 1.00 82.06 261 LEU A CA 1
ATOM 2134 C C . LEU A 1 261 ? 17.788 -3.037 -11.898 1.00 82.06 261 LEU A C 1
ATOM 2136 O O . LEU A 1 261 ? 17.380 -3.120 -13.046 1.00 82.06 261 LEU A O 1
ATOM 2140 N N . ARG A 1 262 ? 18.651 -3.916 -11.382 1.00 82.69 262 ARG A N 1
ATOM 2141 C CA . ARG A 1 262 ? 19.182 -5.077 -12.119 1.00 82.69 262 ARG A CA 1
ATOM 2142 C C . ARG A 1 262 ? 18.573 -6.399 -11.691 1.00 82.69 262 ARG A C 1
ATOM 2144 O O . ARG A 1 262 ? 18.483 -7.297 -12.521 1.00 82.69 262 ARG A O 1
ATOM 2151 N N . HIS A 1 263 ? 18.187 -6.483 -10.421 1.00 81.69 263 HIS A N 1
ATOM 2152 C CA . HIS A 1 263 ? 17.666 -7.673 -9.770 1.00 81.69 263 HIS A CA 1
ATOM 2153 C C . HIS A 1 263 ? 16.384 -7.360 -9.009 1.00 81.69 263 HIS A C 1
ATOM 2155 O O . HIS A 1 263 ? 16.332 -6.402 -8.234 1.00 81.69 263 HIS A O 1
ATOM 2161 N N . LEU A 1 264 ? 15.355 -8.178 -9.218 1.00 85.56 264 LEU A N 1
ATOM 2162 C CA . LEU A 1 264 ? 14.054 -8.033 -8.578 1.00 85.56 264 LEU A CA 1
ATOM 2163 C C . LEU A 1 264 ? 13.579 -9.401 -8.100 1.00 85.56 264 LEU A C 1
ATOM 2165 O O . LEU A 1 264 ? 12.973 -10.174 -8.836 1.00 85.56 264 LEU A O 1
ATOM 2169 N N . GLN A 1 265 ? 13.820 -9.672 -6.823 1.00 84.94 265 GLN A N 1
ATOM 2170 C CA . GLN A 1 265 ? 13.355 -10.880 -6.167 1.00 84.94 265 GLN A CA 1
ATOM 2171 C C . GLN A 1 265 ? 12.095 -10.580 -5.355 1.00 84.94 265 GLN A C 1
ATOM 2173 O O . GLN A 1 265 ? 12.135 -9.880 -4.338 1.00 84.94 265 GLN A O 1
ATOM 2178 N N . LEU A 1 266 ? 10.973 -11.152 -5.786 1.00 85.00 266 LEU A N 1
ATOM 2179 C CA . LEU A 1 266 ? 9.701 -11.074 -5.077 1.00 85.00 266 LEU A CA 1
ATOM 2180 C C . LEU A 1 266 ? 9.348 -12.431 -4.474 1.00 85.00 266 LEU A C 1
ATOM 2182 O O . LEU A 1 266 ? 9.182 -13.414 -5.191 1.00 85.00 266 LEU A O 1
ATOM 2186 N N . ASP A 1 267 ? 9.186 -12.464 -3.156 1.00 85.19 267 ASP A N 1
ATOM 2187 C CA . ASP A 1 267 ? 8.628 -13.602 -2.431 1.00 85.19 267 ASP A CA 1
ATOM 2188 C C . ASP A 1 267 ? 7.173 -13.290 -2.051 1.00 85.19 267 ASP A C 1
ATOM 2190 O O . ASP A 1 267 ? 6.851 -12.822 -0.953 1.00 85.19 267 ASP A O 1
ATOM 2194 N N . THR A 1 268 ? 6.299 -13.457 -3.041 1.00 85.75 268 THR A N 1
ATOM 2195 C CA . THR A 1 268 ? 4.842 -13.360 -2.925 1.00 85.75 268 THR A CA 1
ATOM 2196 C C . THR A 1 268 ? 4.215 -14.390 -3.849 1.00 85.75 268 THR A C 1
ATOM 2198 O O . THR A 1 268 ? 4.678 -14.548 -4.967 1.00 85.75 268 THR A O 1
ATOM 2201 N N . ALA A 1 269 ? 3.159 -15.072 -3.404 1.00 86.31 269 ALA A N 1
ATOM 2202 C CA . ALA A 1 269 ? 2.370 -15.981 -4.246 1.00 86.31 269 ALA A CA 1
ATOM 2203 C C . ALA A 1 269 ? 1.094 -15.315 -4.800 1.00 86.31 269 ALA A C 1
ATOM 2205 O O . ALA A 1 269 ? 0.334 -15.925 -5.560 1.00 86.31 269 ALA A O 1
ATOM 2206 N N . ARG A 1 270 ? 0.815 -14.077 -4.371 1.00 90.12 270 ARG A N 1
ATOM 2207 C CA . ARG A 1 270 ? -0.461 -13.379 -4.591 1.00 90.12 270 ARG A CA 1
ATOM 2208 C C . ARG A 1 270 ? -0.356 -12.216 -5.567 1.00 90.12 270 ARG A C 1
ATOM 2210 O O . ARG A 1 270 ? -1.334 -11.502 -5.728 1.00 90.12 270 ARG A O 1
ATOM 2217 N N . LEU A 1 271 ? 0.790 -12.039 -6.218 1.00 90.81 271 LEU A N 1
ATOM 2218 C CA . LEU A 1 271 ? 1.013 -10.946 -7.156 1.00 90.81 271 LEU A CA 1
ATOM 2219 C C . LEU A 1 271 ? 0.069 -11.072 -8.355 1.00 90.81 271 LEU A C 1
ATOM 2221 O O . LEU A 1 271 ? 0.068 -12.094 -9.033 1.00 90.81 271 LEU A O 1
ATOM 2225 N N . ILE A 1 272 ? -0.742 -10.043 -8.581 1.00 89.25 272 ILE A N 1
ATOM 2226 C CA . ILE A 1 272 ? -1.752 -9.945 -9.641 1.00 89.25 272 ILE A CA 1
ATOM 2227 C C . ILE A 1 272 ? -1.257 -9.018 -10.752 1.00 89.25 272 ILE A C 1
ATOM 2229 O O . ILE A 1 272 ? -1.429 -9.337 -11.931 1.00 89.25 272 ILE A O 1
ATOM 2233 N N . GLU A 1 273 ? -0.651 -7.891 -10.381 1.00 90.31 273 GLU A N 1
ATOM 2234 C CA . GLU A 1 273 ? -0.240 -6.831 -11.302 1.00 90.31 273 GLU A CA 1
ATOM 2235 C C . GLU A 1 273 ? 1.190 -6.367 -11.012 1.00 90.31 273 GLU A C 1
ATOM 2237 O O . GLU A 1 273 ? 1.557 -6.107 -9.862 1.00 90.31 273 GLU A O 1
ATOM 2242 N N . VAL A 1 274 ? 1.988 -6.250 -12.073 1.00 89.75 274 VAL A N 1
ATOM 2243 C CA . VAL A 1 274 ? 3.358 -5.735 -12.028 1.00 89.75 274 VAL A CA 1
ATOM 2244 C C . VAL A 1 274 ? 3.552 -4.694 -13.123 1.00 89.75 274 VAL A C 1
ATOM 2246 O O . VAL A 1 274 ? 3.299 -4.975 -14.293 1.00 89.75 274 VAL A O 1
ATOM 2249 N N . ILE A 1 275 ? 4.019 -3.508 -12.744 1.00 89.50 275 ILE A N 1
ATOM 2250 C CA . ILE A 1 275 ? 4.331 -2.397 -13.645 1.00 89.50 275 ILE A CA 1
ATOM 2251 C C . ILE A 1 275 ? 5.805 -2.043 -13.442 1.00 89.50 275 ILE A C 1
ATOM 2253 O O . ILE A 1 275 ? 6.198 -1.650 -12.347 1.00 89.50 275 ILE A O 1
ATOM 2257 N N . LEU A 1 276 ? 6.613 -2.231 -14.482 1.00 88.31 276 LEU A N 1
ATOM 2258 C CA . LEU A 1 276 ? 8.066 -2.027 -14.502 1.00 88.31 276 LEU A CA 1
ATOM 2259 C C . LEU A 1 276 ? 8.418 -1.210 -15.746 1.00 88.31 276 LEU A C 1
ATOM 2261 O O . LEU A 1 276 ? 9.074 -1.711 -16.649 1.00 88.31 276 LEU A O 1
ATOM 2265 N N . THR A 1 277 ? 7.858 -0.012 -15.899 1.00 86.25 277 THR A N 1
ATOM 2266 C CA . THR A 1 277 ? 8.037 0.769 -17.133 1.00 86.25 277 THR A CA 1
ATOM 2267 C C . THR A 1 277 ? 9.348 1.547 -17.125 1.00 86.25 277 THR A C 1
ATOM 2269 O O . THR A 1 277 ? 9.695 2.141 -16.110 1.00 86.25 277 THR A O 1
ATOM 2272 N N . ASN A 1 278 ? 10.015 1.638 -18.276 1.00 84.19 278 ASN A N 1
ATOM 2273 C CA . ASN A 1 278 ? 11.287 2.335 -18.499 1.00 84.19 278 ASN A CA 1
ATOM 2274 C C . ASN A 1 278 ? 12.454 1.781 -17.654 1.00 84.19 278 ASN A C 1
ATOM 2276 O O . ASN A 1 278 ? 13.417 2.493 -17.350 1.00 84.19 278 ASN A O 1
ATOM 2280 N N . ASP A 1 279 ? 12.389 0.498 -17.292 1.00 81.38 279 ASP A N 1
ATOM 2281 C CA . ASP A 1 279 ? 13.430 -0.196 -16.538 1.00 81.38 279 ASP A CA 1
ATOM 2282 C C . ASP A 1 279 ? 14.446 -0.853 -17.474 1.00 81.38 279 ASP A C 1
ATOM 2284 O O . ASP A 1 279 ? 14.397 -2.043 -17.787 1.00 81.38 279 ASP A O 1
ATOM 2288 N N . SER A 1 280 ? 15.437 -0.073 -17.899 1.00 76.88 280 SER A N 1
ATOM 2289 C CA . SER A 1 280 ? 16.529 -0.567 -18.747 1.00 76.88 280 SER A CA 1
ATOM 2290 C C . SER A 1 280 ? 17.537 -1.458 -18.007 1.00 76.88 280 SER A C 1
ATOM 2292 O O . SER A 1 280 ? 18.431 -2.016 -18.632 1.00 76.88 280 SER A O 1
ATOM 2294 N N . GLY A 1 281 ? 17.488 -1.550 -16.678 1.00 78.94 281 GLY A N 1
ATOM 2295 C CA . GLY A 1 281 ? 18.483 -2.295 -15.900 1.00 78.94 281 GLY A CA 1
ATOM 2296 C C . GLY A 1 281 ? 18.144 -3.772 -15.698 1.00 78.94 281 GLY A C 1
ATOM 2297 O O . GLY A 1 281 ? 19.054 -4.574 -15.471 1.00 78.94 281 GLY A O 1
ATOM 2298 N N . LEU A 1 282 ? 16.855 -4.122 -15.758 1.00 78.88 282 LEU A N 1
ATOM 2299 C CA . LEU A 1 282 ? 16.361 -5.432 -15.352 1.00 78.88 282 LEU A CA 1
ATOM 2300 C C . LEU A 1 282 ? 16.815 -6.500 -16.336 1.00 78.88 282 LEU A C 1
ATOM 2302 O O . LEU A 1 282 ? 16.617 -6.386 -17.547 1.00 78.88 282 LEU A O 1
ATOM 2306 N N . ASN A 1 283 ? 17.415 -7.566 -15.810 1.00 78.25 283 ASN A N 1
ATOM 2307 C CA . ASN A 1 283 ? 17.803 -8.680 -16.655 1.00 78.25 283 ASN A CA 1
ATOM 2308 C C . ASN A 1 283 ? 16.599 -9.587 -16.974 1.00 78.25 283 ASN A C 1
ATOM 2310 O O . ASN A 1 283 ? 15.559 -9.591 -16.314 1.00 78.25 283 ASN A O 1
ATOM 2314 N N . THR A 1 284 ? 16.774 -10.403 -18.011 1.00 71.06 284 THR A N 1
ATOM 2315 C CA . THR A 1 284 ? 15.750 -11.332 -18.503 1.00 71.06 284 THR A CA 1
ATOM 2316 C C . THR A 1 284 ? 15.357 -12.412 -17.481 1.00 71.06 284 THR A C 1
ATOM 2318 O O . THR A 1 284 ? 14.222 -12.886 -17.495 1.00 71.06 284 THR A O 1
ATOM 2321 N N . LEU A 1 285 ? 16.269 -12.805 -16.587 1.00 69.56 285 LEU A N 1
ATOM 2322 C CA . LEU A 1 285 ? 16.024 -13.851 -15.594 1.00 69.56 285 LEU A CA 1
ATOM 2323 C C . LEU A 1 285 ? 15.076 -13.374 -14.489 1.00 69.56 285 LEU A C 1
ATOM 2325 O O . LEU A 1 285 ? 14.164 -14.107 -14.119 1.00 69.56 285 LEU A O 1
ATOM 2329 N N . ASP A 1 286 ? 15.249 -12.148 -13.999 1.00 76.75 286 ASP A N 1
ATOM 2330 C CA . ASP A 1 286 ? 14.372 -11.563 -12.983 1.00 76.75 286 ASP A CA 1
ATOM 2331 C C . ASP A 1 286 ? 12.926 -11.472 -13.488 1.00 76.75 286 ASP A C 1
ATOM 2333 O O . ASP A 1 286 ? 11.985 -11.852 -12.793 1.00 76.75 286 ASP A O 1
ATOM 2337 N N . ILE A 1 287 ? 12.743 -11.091 -14.753 1.00 74.88 287 ILE A N 1
ATOM 2338 C CA . ILE A 1 287 ? 11.423 -11.065 -15.390 1.00 74.88 287 ILE A CA 1
ATOM 2339 C C . ILE A 1 287 ? 10.861 -12.478 -15.554 1.00 74.88 287 ILE A C 1
ATOM 2341 O O . ILE A 1 287 ? 9.691 -12.709 -15.254 1.00 74.88 287 ILE A O 1
ATOM 2345 N N . ALA A 1 288 ? 11.683 -13.449 -15.956 1.00 73.62 288 ALA A N 1
ATOM 2346 C CA . ALA A 1 288 ? 11.250 -14.840 -16.036 1.00 73.62 288 ALA A CA 1
ATOM 2347 C C . ALA A 1 288 ? 10.760 -15.371 -14.675 1.00 73.62 288 ALA A C 1
ATOM 2349 O O . ALA A 1 288 ? 9.745 -16.061 -14.628 1.00 73.62 288 ALA A O 1
ATOM 2350 N N . LEU A 1 289 ? 11.419 -15.005 -13.569 1.00 77.56 289 LEU A N 1
ATOM 2351 C CA . LEU A 1 289 ? 10.996 -15.383 -12.215 1.00 77.56 289 LEU A CA 1
ATOM 2352 C C . LEU A 1 289 ? 9.657 -14.750 -11.814 1.00 77.56 289 LEU A C 1
ATOM 2354 O O . LEU A 1 289 ? 8.824 -15.423 -11.202 1.00 77.56 289 LEU A O 1
ATOM 2358 N N . LEU A 1 290 ? 9.404 -13.494 -12.198 1.00 78.94 290 LEU A N 1
ATOM 2359 C CA . LEU A 1 290 ? 8.093 -12.859 -12.008 1.00 78.94 290 LEU A CA 1
ATOM 2360 C C . LEU A 1 290 ? 6.989 -13.619 -12.749 1.00 78.94 290 LEU A C 1
ATOM 2362 O O . LEU A 1 290 ? 5.881 -13.768 -12.248 1.00 78.94 290 LEU A O 1
ATOM 2366 N N . LEU A 1 291 ? 7.301 -14.157 -13.924 1.00 75.56 291 LEU A N 1
ATOM 2367 C CA . LEU A 1 291 ? 6.349 -14.831 -14.806 1.00 75.56 291 LEU A CA 1
ATOM 2368 C C . LEU A 1 291 ? 6.138 -16.311 -14.482 1.00 75.56 291 LEU A C 1
ATOM 2370 O O . LEU A 1 291 ? 5.500 -17.022 -15.254 1.00 75.56 291 LEU A O 1
ATOM 2374 N N . ILE A 1 292 ? 6.650 -16.789 -13.352 1.00 79.12 292 ILE A N 1
ATOM 2375 C CA . ILE A 1 292 ? 6.286 -18.098 -12.795 1.00 79.12 292 ILE A CA 1
ATOM 2376 C C . ILE A 1 292 ? 5.151 -17.939 -11.765 1.00 79.12 292 ILE A C 1
ATOM 2378 O O . ILE A 1 292 ? 4.552 -18.921 -11.329 1.00 79.12 292 ILE A O 1
ATOM 2382 N N . GLN A 1 293 ? 4.798 -16.702 -11.404 1.00 83.00 293 GLN A N 1
ATOM 2383 C CA . GLN A 1 293 ? 3.803 -16.428 -10.375 1.00 83.00 293 GLN A CA 1
ATOM 2384 C C . GLN A 1 293 ? 2.395 -16.893 -10.791 1.00 83.00 293 GLN A C 1
ATOM 2386 O O . GLN A 1 293 ? 1.853 -16.403 -11.783 1.00 83.00 293 GLN A O 1
ATOM 2391 N N . PRO A 1 294 ? 1.748 -17.794 -10.023 1.00 83.69 294 PRO A N 1
ATOM 2392 C CA . PRO A 1 294 ? 0.499 -18.437 -10.439 1.00 83.69 294 PRO A CA 1
ATOM 2393 C C . PRO A 1 294 ? -0.692 -17.472 -10.486 1.00 83.69 294 PRO A C 1
ATOM 2395 O O . PRO A 1 294 ? -1.661 -17.714 -11.203 1.00 83.69 294 PRO A O 1
ATOM 2398 N N . SER A 1 295 ? -0.627 -16.386 -9.713 1.00 88.56 295 SER A N 1
ATOM 2399 C CA . SER A 1 295 ? -1.703 -15.399 -9.583 1.00 88.56 295 SER A CA 1
ATOM 2400 C C . SER A 1 295 ? -1.576 -14.225 -10.557 1.00 88.56 295 SER A C 1
ATOM 2402 O O . SER A 1 295 ? -2.492 -13.402 -10.621 1.00 88.56 295 SER A O 1
ATOM 2404 N N . LEU A 1 296 ? -0.465 -14.131 -11.297 1.00 87.56 296 LEU A N 1
ATOM 2405 C CA . LEU A 1 296 ? -0.133 -12.959 -12.098 1.00 87.56 296 LEU A CA 1
ATOM 2406 C C . LEU A 1 296 ? -1.047 -12.870 -13.319 1.00 87.56 296 LEU A C 1
ATOM 2408 O O . LEU A 1 296 ? -1.158 -13.813 -14.104 1.00 87.56 296 LEU A O 1
ATOM 2412 N N . LYS A 1 297 ? -1.708 -11.722 -13.475 1.00 87.50 297 LYS A N 1
ATOM 2413 C CA . LYS A 1 297 ? -2.667 -11.462 -14.558 1.00 87.50 297 LYS A CA 1
ATOM 2414 C C . LYS A 1 297 ? -2.207 -10.358 -15.491 1.00 87.50 297 LYS A C 1
ATOM 2416 O O . LYS A 1 297 ? -2.527 -10.425 -16.677 1.00 87.50 297 LYS A O 1
ATOM 2421 N N . GLN A 1 298 ? -1.496 -9.362 -14.972 1.00 87.81 298 GLN A N 1
ATOM 2422 C CA . GLN A 1 298 ? -1.106 -8.179 -15.724 1.00 87.81 298 GLN A CA 1
ATOM 2423 C C . GLN A 1 298 ? 0.371 -7.866 -15.520 1.00 87.81 298 GLN A C 1
ATOM 2425 O O . GLN A 1 298 ? 0.848 -7.796 -14.387 1.00 87.81 298 GLN A O 1
ATOM 2430 N N . VAL A 1 299 ? 1.067 -7.651 -16.635 1.00 87.56 299 VAL A N 1
ATOM 2431 C CA . VAL A 1 299 ? 2.455 -7.189 -16.646 1.00 87.56 299 VAL A CA 1
ATOM 2432 C C . VAL A 1 299 ? 2.595 -6.049 -17.648 1.00 87.56 299 VAL A C 1
ATOM 2434 O O . VAL A 1 299 ? 2.204 -6.185 -18.809 1.00 87.56 299 VAL A O 1
ATOM 2437 N N . ASP A 1 300 ? 3.154 -4.937 -17.191 1.00 88.06 300 ASP A N 1
ATOM 2438 C CA . ASP A 1 300 ? 3.496 -3.777 -18.009 1.00 88.06 300 ASP A CA 1
ATOM 2439 C C . ASP A 1 300 ? 5.014 -3.576 -17.975 1.00 88.06 300 ASP A C 1
ATOM 2441 O O . ASP A 1 300 ? 5.578 -3.275 -16.924 1.00 88.06 300 ASP A O 1
ATOM 2445 N N . LEU A 1 301 ? 5.671 -3.796 -19.115 1.00 86.50 301 LEU A N 1
ATOM 2446 C CA . LEU A 1 301 ? 7.124 -3.680 -19.275 1.00 86.50 301 LEU A CA 1
ATOM 2447 C C . LEU A 1 301 ? 7.491 -2.583 -20.287 1.00 86.50 301 LEU A C 1
ATOM 2449 O O . LEU A 1 301 ? 8.539 -2.657 -20.933 1.00 86.50 301 LEU A O 1
ATOM 2453 N N . ARG A 1 302 ? 6.618 -1.599 -20.523 1.00 86.12 302 ARG A N 1
ATOM 2454 C CA . ARG A 1 302 ? 6.855 -0.588 -21.566 1.00 86.12 302 ARG A CA 1
ATOM 2455 C C . ARG A 1 302 ? 8.200 0.113 -21.394 1.00 86.12 302 ARG A C 1
ATOM 2457 O O . ARG A 1 302 ? 8.510 0.550 -20.296 1.00 86.12 302 ARG A O 1
ATOM 2464 N N . GLY A 1 303 ? 8.981 0.237 -22.468 1.00 83.38 303 GLY A N 1
ATOM 2465 C CA . GLY A 1 303 ? 10.289 0.917 -22.443 1.00 83.38 303 GLY A CA 1
ATOM 2466 C C . GLY A 1 303 ? 11.439 0.141 -21.777 1.00 83.38 303 GLY A C 1
ATOM 2467 O O . GLY A 1 303 ? 12.476 0.726 -21.473 1.00 83.38 303 GLY A O 1
ATOM 2468 N N . CYS A 1 304 ? 11.281 -1.161 -21.518 1.00 81.31 304 CYS A N 1
ATOM 2469 C CA . CYS A 1 304 ? 12.355 -2.008 -20.987 1.00 81.31 304 CYS A CA 1
ATOM 2470 C C . CYS A 1 304 ? 13.209 -2.608 -22.108 1.00 81.31 304 CYS A C 1
ATOM 2472 O O . CYS A 1 304 ? 13.000 -3.745 -22.530 1.00 81.31 304 CYS A O 1
ATOM 2474 N N . ASP A 1 305 ? 14.191 -1.844 -22.581 1.00 76.00 305 ASP A N 1
ATOM 2475 C CA . ASP A 1 305 ? 14.993 -2.197 -23.764 1.00 76.00 305 ASP A CA 1
ATOM 2476 C C . ASP A 1 305 ? 15.939 -3.395 -23.561 1.00 76.00 305 ASP A C 1
ATOM 2478 O O . ASP A 1 305 ? 16.331 -4.059 -24.519 1.00 76.00 305 ASP A O 1
ATOM 2482 N N . SER A 1 306 ? 16.304 -3.699 -22.314 1.00 71.19 306 SER A N 1
ATOM 2483 C CA . SER A 1 306 ? 17.279 -4.753 -21.976 1.00 71.19 306 SER A CA 1
ATOM 2484 C C . SER A 1 306 ? 16.673 -6.153 -21.868 1.00 71.19 306 SER A C 1
ATOM 2486 O O . SER A 1 306 ? 17.367 -7.132 -21.575 1.00 71.19 306 SER A O 1
ATOM 2488 N N . VAL A 1 307 ? 15.366 -6.265 -22.082 1.00 69.50 307 VAL A N 1
ATOM 2489 C CA . VAL A 1 307 ? 14.613 -7.496 -21.879 1.00 69.50 307 VAL A CA 1
ATOM 2490 C C . VAL A 1 307 ? 14.561 -8.265 -23.194 1.00 69.50 307 VAL A C 1
ATOM 2492 O O . VAL A 1 307 ? 13.774 -7.951 -24.080 1.00 69.50 307 VAL A O 1
ATOM 2495 N N . SER A 1 308 ? 15.390 -9.304 -23.329 1.00 69.69 308 SER A N 1
ATOM 2496 C CA . SER A 1 308 ? 15.342 -10.182 -24.503 1.00 69.69 308 SER A CA 1
ATOM 2497 C C . SER A 1 308 ? 13.998 -10.907 -24.537 1.00 69.69 308 SER A C 1
ATOM 2499 O O . SER A 1 308 ? 13.721 -11.638 -23.597 1.00 69.69 308 SER A O 1
ATOM 2501 N N . PRO A 1 309 ? 13.175 -10.812 -25.592 1.00 64.38 309 PRO A N 1
ATOM 2502 C CA . PRO A 1 309 ? 11.837 -11.406 -25.593 1.00 64.38 309 PRO A CA 1
ATOM 2503 C C . PRO A 1 309 ? 11.809 -12.944 -25.747 1.00 64.38 309 PRO A C 1
ATOM 2505 O O . PRO A 1 309 ? 10.744 -13.544 -25.896 1.00 64.38 309 PRO A O 1
ATOM 2508 N N . ALA A 1 310 ? 12.961 -13.621 -25.668 1.00 66.25 310 ALA A N 1
ATOM 2509 C CA . ALA A 1 310 ? 13.078 -15.078 -25.786 1.00 66.25 310 ALA A CA 1
ATOM 2510 C C . ALA A 1 310 ? 12.274 -15.865 -24.725 1.00 66.25 310 ALA A C 1
ATOM 2512 O O . ALA A 1 310 ? 11.856 -16.994 -24.979 1.00 66.25 310 ALA A O 1
ATOM 2513 N N . TRP A 1 311 ? 11.999 -15.275 -23.558 1.00 70.31 311 TRP A N 1
ATOM 2514 C CA . TRP A 1 311 ? 11.205 -15.899 -22.487 1.00 70.31 311 TRP A CA 1
ATOM 2515 C C . TRP A 1 311 ? 9.709 -15.987 -22.795 1.00 70.31 311 TRP A C 1
ATOM 2517 O O . TRP A 1 311 ? 9.019 -16.772 -22.150 1.00 70.31 311 TRP A O 1
ATOM 2527 N N . ILE A 1 312 ? 9.187 -15.250 -23.784 1.00 66.50 312 ILE A N 1
ATOM 2528 C CA . ILE A 1 312 ? 7.750 -15.245 -24.117 1.00 66.50 312 ILE A CA 1
ATOM 2529 C C . ILE A 1 312 ? 7.249 -16.654 -24.478 1.00 66.50 312 ILE A C 1
ATOM 2531 O O . ILE A 1 312 ? 6.101 -17.000 -24.181 1.00 66.50 312 ILE A O 1
ATOM 2535 N N . HIS A 1 313 ? 8.129 -17.492 -25.040 1.00 63.94 313 HIS A N 1
ATOM 2536 C CA . HIS A 1 313 ? 7.854 -18.900 -25.349 1.00 63.94 313 HIS A CA 1
ATOM 2537 C C . HIS A 1 313 ? 7.740 -19.794 -24.103 1.00 63.94 313 HIS A C 1
ATOM 2539 O O . HIS A 1 313 ? 7.090 -20.831 -24.170 1.00 63.94 313 HIS A O 1
ATOM 2545 N N . ALA A 1 314 ? 8.353 -19.412 -22.978 1.00 61.00 314 ALA A N 1
ATOM 2546 C CA . ALA A 1 314 ? 8.427 -20.221 -21.756 1.00 61.00 314 ALA A CA 1
ATOM 2547 C C . ALA A 1 314 ? 7.275 -19.964 -20.766 1.00 61.00 314 ALA A C 1
ATOM 2549 O O . ALA A 1 314 ? 7.065 -20.744 -19.837 1.00 61.00 314 ALA A O 1
ATOM 2550 N N . ILE A 1 315 ? 6.510 -18.881 -20.937 1.00 63.94 315 ILE A N 1
ATOM 2551 C CA . ILE A 1 315 ? 5.438 -18.525 -20.000 1.00 63.94 315 ILE A CA 1
ATOM 2552 C C . ILE A 1 315 ? 4.194 -19.381 -20.277 1.00 63.94 315 ILE A C 1
ATOM 2554 O O . ILE A 1 315 ? 3.441 -19.102 -21.208 1.00 63.94 315 ILE A O 1
ATOM 2558 N N . HIS A 1 316 ? 3.876 -20.345 -19.420 1.00 64.00 316 HIS A N 1
ATOM 2559 C CA . HIS A 1 316 ? 2.589 -21.063 -19.460 1.00 64.00 316 HIS A CA 1
ATOM 2560 C C . HIS A 1 316 ? 1.469 -20.389 -18.636 1.00 64.00 316 HIS A C 1
ATOM 2562 O O . HIS A 1 316 ? 0.436 -21.001 -18.377 1.00 64.00 316 HIS A O 1
ATOM 2568 N N . LEU A 1 317 ? 1.640 -19.128 -18.221 1.00 65.56 317 LEU A N 1
ATOM 2569 C CA . LEU A 1 317 ? 0.672 -18.440 -17.360 1.00 65.56 317 LEU A CA 1
ATOM 2570 C C . LEU A 1 317 ? -0.585 -17.921 -18.089 1.00 65.56 317 LEU A C 1
ATOM 2572 O O . LEU A 1 317 ? -0.488 -17.420 -19.219 1.00 65.56 317 LEU A O 1
ATOM 2576 N N . PRO A 1 318 ? -1.752 -17.929 -17.411 1.00 71.06 318 PRO A N 1
ATOM 2577 C CA . PRO A 1 318 ? -3.005 -17.347 -17.891 1.00 71.06 318 PRO A CA 1
ATOM 2578 C C . PRO A 1 318 ? -3.018 -15.810 -17.750 1.00 71.06 318 PRO A C 1
ATOM 2580 O O . PRO A 1 318 ? -3.896 -15.235 -17.104 1.00 71.06 318 PRO A O 1
ATOM 2583 N N . LEU A 1 319 ? -2.037 -15.126 -18.348 1.00 73.56 319 LEU A N 1
ATOM 2584 C CA . LEU A 1 319 ? -1.998 -13.661 -18.369 1.00 73.56 319 LEU A CA 1
ATOM 2585 C C . LEU A 1 319 ? -3.226 -13.102 -19.101 1.00 73.56 319 LEU A C 1
ATOM 2587 O O . LEU A 1 319 ? -3.585 -13.565 -20.184 1.00 73.56 319 LEU A O 1
ATOM 2591 N N . SER A 1 320 ? -3.850 -12.097 -18.488 1.00 80.81 320 SER A N 1
ATOM 2592 C CA . SER A 1 320 ? -4.981 -11.335 -19.031 1.00 80.81 320 SER A CA 1
ATOM 2593 C C . SER A 1 320 ? -4.556 -10.000 -19.643 1.00 80.81 320 SER A C 1
ATOM 2595 O O . SER A 1 320 ? -5.389 -9.318 -20.221 1.00 80.81 320 SER A O 1
ATOM 2597 N N . SER A 1 321 ? -3.299 -9.584 -19.499 1.00 81.06 321 SER A N 1
ATOM 2598 C CA . SER A 1 321 ? -2.743 -8.437 -20.218 1.00 81.06 321 SER A CA 1
ATOM 2599 C C . SER A 1 321 ? -1.218 -8.478 -20.169 1.00 81.06 321 SER A C 1
ATOM 2601 O O . SER A 1 321 ? -0.639 -8.701 -19.103 1.00 81.06 321 SER A O 1
ATOM 2603 N N . LEU A 1 322 ? -0.575 -8.232 -21.309 1.00 82.19 322 LEU A N 1
ATOM 2604 C CA . LEU A 1 322 ? 0.869 -8.038 -21.417 1.00 82.19 322 LEU A CA 1
ATOM 2605 C C . LEU A 1 322 ? 1.145 -6.830 -22.324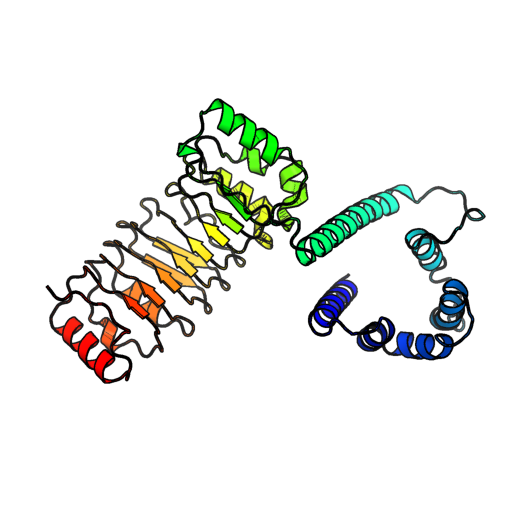 1.00 82.19 322 LEU A C 1
ATOM 2607 O O . LEU A 1 322 ? 0.810 -6.857 -23.512 1.00 82.19 322 LEU A O 1
ATOM 2611 N N . ASP A 1 323 ? 1.748 -5.780 -21.768 1.00 82.38 323 ASP A N 1
ATOM 2612 C CA . ASP A 1 323 ? 2.162 -4.599 -22.532 1.00 82.38 323 ASP A CA 1
ATOM 2613 C C . ASP A 1 323 ? 3.684 -4.588 -22.712 1.00 82.38 323 ASP A C 1
ATOM 2615 O O . ASP A 1 323 ? 4.445 -4.499 -21.747 1.00 82.38 323 ASP A O 1
ATOM 2619 N N . LEU A 1 324 ? 4.109 -4.714 -23.971 1.00 78.44 324 LEU A N 1
ATOM 2620 C CA . LEU A 1 324 ? 5.504 -4.668 -24.417 1.00 78.44 324 LEU A CA 1
ATOM 2621 C C . LEU A 1 324 ? 5.735 -3.483 -25.364 1.00 78.44 324 LEU A C 1
ATOM 2623 O O . LEU A 1 324 ? 6.665 -3.496 -26.172 1.00 78.44 324 LEU A O 1
ATOM 2627 N N . SER A 1 325 ? 4.849 -2.484 -25.365 1.00 79.50 325 SER A N 1
ATOM 2628 C CA . SER A 1 325 ? 5.018 -1.341 -26.258 1.00 79.50 325 SER A CA 1
ATOM 2629 C C . SER A 1 325 ? 6.319 -0.587 -25.957 1.00 79.50 325 SER A C 1
ATOM 2631 O O . SER A 1 325 ? 6.795 -0.534 -24.825 1.00 79.50 325 SER A O 1
ATOM 2633 N N . PHE A 1 326 ? 6.922 -0.030 -27.011 1.00 75.94 326 PHE A N 1
ATOM 2634 C CA . PHE A 1 326 ? 8.210 0.670 -26.949 1.00 75.94 326 PHE A CA 1
ATOM 2635 C C . PHE A 1 326 ? 9.412 -0.196 -26.537 1.00 75.94 326 PHE A C 1
ATOM 2637 O O . PHE A 1 326 ? 10.399 0.354 -26.073 1.00 75.94 326 PHE A O 1
ATOM 2644 N N . GLN A 1 327 ? 9.356 -1.516 -26.735 1.00 73.50 327 GLN A N 1
ATOM 2645 C CA . GLN A 1 327 ? 10.530 -2.390 -26.636 1.00 73.50 327 GLN A CA 1
ATOM 2646 C C . GLN A 1 327 ? 11.092 -2.748 -28.016 1.00 73.50 327 GLN A C 1
ATOM 2648 O O . GLN A 1 327 ? 10.342 -2.898 -28.985 1.00 73.50 327 GLN A O 1
ATOM 2653 N N . TYR A 1 328 ? 12.406 -2.974 -28.092 1.00 72.00 328 TYR A N 1
ATOM 2654 C CA . TYR A 1 328 ? 13.019 -3.626 -29.248 1.00 72.00 328 TYR A CA 1
ATOM 2655 C C . TYR A 1 328 ? 12.762 -5.138 -29.202 1.00 72.00 328 TYR A C 1
ATOM 2657 O O . TYR A 1 328 ? 13.439 -5.896 -28.505 1.00 72.00 328 TYR A O 1
ATOM 2665 N N . ILE A 1 329 ? 11.763 -5.590 -29.959 1.00 69.44 329 ILE A N 1
ATOM 2666 C CA . ILE A 1 329 ? 11.426 -7.008 -30.073 1.00 69.44 329 ILE A CA 1
ATOM 2667 C C . ILE A 1 329 ? 12.122 -7.569 -31.313 1.00 69.44 329 ILE A C 1
ATOM 2669 O O . ILE A 1 329 ? 11.640 -7.398 -32.428 1.00 69.44 329 ILE A O 1
ATOM 2673 N N . GLY A 1 330 ? 13.247 -8.261 -31.123 1.00 67.75 330 GLY A N 1
ATOM 2674 C CA . GLY A 1 330 ? 13.889 -9.003 -32.215 1.00 67.75 330 GLY A CA 1
ATOM 2675 C C . GLY A 1 330 ? 12.997 -10.128 -32.768 1.00 67.75 330 GLY A C 1
ATOM 2676 O O . GLY A 1 330 ? 12.040 -10.555 -32.115 1.00 67.75 330 GLY A O 1
ATOM 2677 N N . ASP A 1 331 ? 13.343 -10.657 -33.944 1.00 68.06 331 ASP A N 1
ATOM 2678 C CA . ASP A 1 331 ? 12.533 -11.627 -34.705 1.00 68.06 331 ASP A CA 1
ATOM 2679 C C . ASP A 1 331 ? 12.024 -12.823 -33.883 1.00 68.06 331 ASP A C 1
ATOM 2681 O O . ASP A 1 331 ? 10.875 -13.243 -34.019 1.00 68.06 331 ASP A O 1
ATOM 2685 N N . GLU A 1 332 ? 12.851 -13.370 -32.990 1.00 69.50 332 GLU A N 1
ATOM 2686 C CA . GLU A 1 332 ? 12.470 -14.506 -32.138 1.00 69.50 332 GLU A CA 1
ATOM 2687 C C . GLU A 1 332 ? 11.435 -14.141 -31.068 1.00 69.50 332 GLU A C 1
ATOM 2689 O O . GLU A 1 332 ? 10.562 -14.949 -30.729 1.00 69.50 332 GLU A O 1
ATOM 2694 N N . GLY A 1 333 ? 11.485 -12.903 -30.581 1.00 68.62 333 GLY A N 1
ATOM 2695 C CA . GLY A 1 333 ? 10.466 -12.346 -29.704 1.00 68.62 333 GLY A CA 1
ATOM 2696 C C . GLY A 1 333 ? 9.148 -12.118 -30.425 1.00 68.62 333 GLY A C 1
ATOM 2697 O O . GLY A 1 333 ? 8.093 -12.509 -29.926 1.00 68.62 333 GLY A O 1
ATOM 2698 N N . ALA A 1 334 ? 9.209 -11.568 -31.640 1.00 67.75 334 ALA A N 1
ATOM 2699 C CA . ALA A 1 334 ? 8.033 -11.339 -32.471 1.00 67.75 334 ALA A CA 1
ATOM 2700 C C . ALA A 1 334 ? 7.339 -12.669 -32.815 1.00 67.75 334 ALA A C 1
ATOM 2702 O O . ALA A 1 334 ? 6.118 -12.789 -32.677 1.00 67.75 334 ALA A O 1
ATOM 2703 N N . LYS A 1 335 ? 8.116 -13.710 -33.153 1.00 69.94 335 LYS A N 1
ATOM 2704 C CA . LYS A 1 335 ? 7.612 -15.083 -33.338 1.00 69.94 335 LYS A CA 1
ATOM 2705 C C . LYS A 1 335 ? 6.947 -15.632 -32.071 1.00 69.94 335 LYS A C 1
ATOM 2707 O O . LYS A 1 335 ? 5.919 -16.300 -32.178 1.00 69.94 335 LYS A O 1
ATOM 2712 N N . GLY A 1 336 ? 7.500 -15.357 -30.887 1.00 69.69 336 GLY A N 1
ATOM 2713 C CA . GLY A 1 336 ? 6.912 -15.752 -29.599 1.00 69.69 336 GLY A CA 1
ATOM 2714 C C . GLY A 1 336 ? 5.574 -15.083 -29.319 1.00 69.69 336 GLY A C 1
ATOM 2715 O O . GLY A 1 336 ? 4.594 -15.772 -29.025 1.00 69.69 336 GLY A O 1
ATOM 2716 N N . CYS A 1 337 ? 5.499 -13.764 -29.506 1.00 67.69 337 CYS A N 1
ATOM 2717 C CA . CYS A 1 337 ? 4.250 -13.010 -29.408 1.00 67.69 337 CYS A CA 1
ATOM 2718 C C . CYS A 1 337 ? 3.187 -13.548 -30.377 1.00 67.69 337 CYS A C 1
ATOM 2720 O O . CYS A 1 337 ? 2.042 -13.757 -29.970 1.00 67.69 337 CYS A O 1
ATOM 2722 N N . CYS A 1 338 ? 3.563 -13.826 -31.632 1.00 66.12 338 CYS A N 1
ATOM 2723 C CA . CYS A 1 338 ? 2.654 -14.349 -32.657 1.00 66.12 338 CYS A CA 1
ATOM 2724 C C . CYS A 1 338 ? 2.104 -15.737 -32.303 1.00 66.12 338 CYS A C 1
ATOM 2726 O O . CYS A 1 338 ? 0.895 -15.949 -32.350 1.00 66.12 338 CYS A O 1
ATOM 2728 N N . LYS A 1 339 ? 2.962 -16.682 -31.895 1.00 69.06 339 LYS A N 1
ATOM 2729 C CA . LYS A 1 339 ? 2.514 -18.031 -31.500 1.00 69.06 339 LYS A CA 1
ATOM 2730 C C . LYS A 1 339 ? 1.531 -17.982 -30.330 1.00 69.06 339 LYS A C 1
ATOM 2732 O O . LYS A 1 339 ? 0.537 -18.706 -30.322 1.00 69.06 339 LYS A O 1
ATOM 2737 N N . ARG A 1 340 ? 1.775 -17.105 -29.352 1.00 67.94 340 ARG A N 1
ATOM 2738 C CA . ARG A 1 340 ? 0.906 -16.977 -28.177 1.00 67.94 340 ARG A CA 1
ATOM 2739 C C . ARG A 1 340 ? -0.447 -16.358 -28.520 1.00 67.94 340 ARG A C 1
ATOM 2741 O O . ARG A 1 340 ? -1.474 -16.914 -28.136 1.00 67.94 340 ARG A O 1
ATOM 2748 N N . SER A 1 341 ? -0.448 -15.257 -29.267 1.00 63.75 341 SER A N 1
ATOM 2749 C CA . SER A 1 341 ? -1.680 -14.584 -29.706 1.00 63.75 341 SER A CA 1
ATOM 2750 C C . SER A 1 341 ? -2.538 -15.450 -30.635 1.00 63.75 341 SER A C 1
ATOM 2752 O O . SER A 1 341 ? -3.748 -15.271 -30.668 1.00 63.75 341 SER A O 1
ATOM 2754 N N . GLN A 1 342 ? -1.949 -16.434 -31.323 1.00 64.19 342 GLN A N 1
ATOM 2755 C CA . GLN A 1 342 ? -2.688 -17.465 -32.064 1.00 64.19 342 GLN A CA 1
ATOM 2756 C C . GLN A 1 342 ? -3.262 -18.572 -31.159 1.00 64.19 342 GLN A C 1
ATOM 2758 O O . GLN A 1 342 ? -4.319 -19.120 -31.460 1.00 64.19 342 GLN A O 1
ATOM 2763 N N . SER A 1 343 ? -2.584 -18.907 -30.055 1.00 64.25 343 SER A N 1
ATOM 2764 C CA . SER A 1 343 ? -3.022 -19.946 -29.104 1.00 64.25 343 SER A CA 1
ATOM 2765 C C . SER A 1 343 ? -4.120 -19.488 -28.133 1.00 64.25 343 SER A C 1
ATOM 2767 O O . SER A 1 343 ? -4.920 -20.300 -27.675 1.00 64.25 343 SER A O 1
ATOM 2769 N N . GLN A 1 344 ? -4.180 -18.190 -27.821 1.00 57.19 344 GLN A N 1
ATOM 2770 C CA . GLN A 1 344 ? -5.247 -17.580 -27.030 1.00 57.19 344 GLN A CA 1
ATOM 2771 C C . GLN A 1 344 ? -6.232 -16.905 -27.995 1.00 57.19 344 GLN A C 1
ATOM 2773 O O . GLN A 1 344 ? -5.855 -15.955 -28.667 1.00 57.19 344 GLN A O 1
ATOM 2778 N N . GLN A 1 345 ? -7.497 -17.341 -28.051 1.00 51.94 345 GLN A N 1
ATOM 2779 C CA . GLN A 1 345 ? -8.588 -16.725 -28.844 1.00 51.94 345 GLN A CA 1
ATOM 2780 C C . GLN A 1 345 ? -8.979 -15.295 -28.381 1.00 51.94 345 GLN A C 1
ATOM 2782 O O . GLN A 1 345 ? -10.146 -14.930 -28.377 1.00 51.94 345 GLN A O 1
ATOM 2787 N N . ASN A 1 346 ? -8.020 -14.470 -27.966 1.00 46.00 346 ASN A N 1
ATOM 2788 C CA . ASN A 1 346 ? -8.210 -13.118 -27.454 1.00 46.00 346 ASN A CA 1
ATOM 2789 C C . ASN A 1 346 ? -7.094 -12.216 -28.015 1.00 46.00 346 ASN A C 1
ATOM 2791 O O . ASN A 1 346 ? -6.116 -11.893 -27.341 1.00 46.00 346 ASN A O 1
ATOM 2795 N N . SER A 1 347 ? -7.242 -11.787 -29.269 1.00 44.50 347 SER A N 1
ATOM 2796 C CA . SER A 1 347 ? -6.274 -10.952 -30.001 1.00 44.50 347 SER A CA 1
ATOM 2797 C C . SER A 1 347 ? -6.099 -9.523 -29.452 1.00 44.50 347 SER A C 1
ATOM 2799 O O . SER A 1 347 ? -5.316 -8.753 -29.997 1.00 44.50 347 SER A O 1
ATOM 2801 N N . HIS A 1 348 ? -6.796 -9.151 -28.372 1.00 50.81 348 HIS A N 1
ATOM 2802 C CA . HIS A 1 348 ? -6.670 -7.845 -27.710 1.00 50.81 348 HIS A CA 1
ATOM 2803 C C . HIS A 1 348 ? -5.638 -7.813 -26.557 1.00 50.81 348 HIS A C 1
ATOM 2805 O O . HIS A 1 348 ? -5.439 -6.755 -25.966 1.00 50.81 348 HIS A O 1
ATOM 2811 N N . LEU A 1 349 ? -4.993 -8.944 -26.228 1.00 56.66 349 LEU A N 1
ATOM 2812 C CA . LEU A 1 349 ? -4.249 -9.145 -24.969 1.00 56.66 349 LEU A CA 1
ATOM 2813 C C . LEU A 1 349 ? -2.758 -8.768 -24.978 1.00 56.66 349 LEU A C 1
ATOM 2815 O O . LEU A 1 349 ? -2.181 -8.593 -23.906 1.00 56.66 349 LEU A O 1
ATOM 2819 N N . ILE A 1 350 ? -2.127 -8.669 -26.150 1.00 60.88 350 ILE A N 1
ATOM 2820 C CA . ILE A 1 350 ? -0.704 -8.323 -26.273 1.00 60.88 350 ILE A CA 1
ATOM 2821 C C . ILE A 1 350 ? -0.606 -7.030 -27.071 1.00 60.88 350 ILE A C 1
ATOM 2823 O O . ILE A 1 350 ? -0.867 -7.015 -28.274 1.00 60.88 350 ILE A O 1
ATOM 2827 N N . ARG A 1 351 ? -0.232 -5.938 -26.403 1.00 60.19 351 ARG A N 1
ATOM 2828 C CA . ARG A 1 351 ? 0.125 -4.692 -27.086 1.00 60.19 351 ARG A CA 1
ATOM 2829 C C . ARG A 1 351 ? 1.630 -4.683 -27.300 1.00 60.19 351 ARG A C 1
ATOM 2831 O O . ARG A 1 351 ? 2.396 -4.524 -26.357 1.00 60.19 351 ARG A O 1
ATOM 2838 N N . SER A 1 352 ? 2.049 -4.855 -28.547 1.00 60.75 352 SER A N 1
ATOM 2839 C CA . SER A 1 352 ? 3.439 -4.670 -28.964 1.00 60.75 352 SER A CA 1
ATOM 2840 C C . SER A 1 352 ? 3.493 -3.703 -30.138 1.00 60.75 352 SER A C 1
ATOM 2842 O O . SER A 1 352 ? 2.773 -3.883 -31.120 1.00 60.75 352 SER A O 1
ATOM 2844 N N . ALA A 1 353 ? 4.362 -2.700 -30.057 1.00 49.62 353 ALA A N 1
ATOM 2845 C CA . ALA A 1 353 ? 4.710 -1.876 -31.205 1.00 49.62 353 ALA A CA 1
ATOM 2846 C C . ALA A 1 353 ? 5.946 -2.504 -31.857 1.00 49.62 353 ALA A C 1
ATOM 2848 O O . ALA A 1 353 ? 7.040 -2.394 -31.313 1.00 49.62 353 ALA A O 1
ATOM 2849 N N . VAL A 1 354 ? 5.764 -3.203 -32.978 1.00 43.12 354 VAL A N 1
ATOM 2850 C CA . VAL A 1 354 ? 6.890 -3.653 -33.808 1.00 43.12 354 VAL A CA 1
ATOM 2851 C C . VAL A 1 354 ? 7.345 -2.438 -34.618 1.00 43.12 354 VAL A C 1
ATOM 2853 O O . VAL A 1 354 ? 6.524 -1.843 -35.318 1.00 43.12 354 VAL A O 1
ATOM 2856 N N . LYS A 1 355 ? 8.606 -2.029 -34.468 1.00 41.03 355 LYS A N 1
ATOM 2857 C CA . LYS A 1 355 ? 9.254 -1.036 -35.334 1.00 41.03 355 LYS A CA 1
ATOM 2858 C C . LYS A 1 355 ? 10.219 -1.726 -36.274 1.00 41.03 355 LYS A C 1
ATOM 2860 O O . LYS A 1 355 ? 10.929 -2.630 -35.783 1.00 41.03 355 LYS A O 1
#

Organism: NCBI:txid994334

Secondary structure (DSSP, 8-state):
-HHHHHHHHHHHHHHHH-TT--HHHHHHHH-HHHHHHHHHHTTSS--HHHHHHHHHHHHS--SS-SS---HHHHHHHHHHTT---TTS---SS-HHHHHHHHHHHHHHHHHHHHHHHHHTTTT----EEEGGGS-HHHHHHHHHHHHH--S--SEEEEET-SS--HHHHTSHHHHHHGGG--EEE-TT-TT--HHHHHHHHHHHTTT--EEE--TT--HHHHSTT-TT-SEEE--PPPS-SEEEEE-TT--EEE--S-TT--EEEEE-S---EEE-TT-TT--HHHHHHHTT-TT--EEE-TT-TT--GGGGGT-----SEEE-TTS---HHHHHHHHHHHHHSS-TTSEE----

Radius of gyration: 28.41 Å; chains: 1; bounding box: 64×57×85 Å